Protein AF-A0A1G4R0X5-F1 (afdb_monomer)

Solvent-accessible surface area (backbone atoms only — not comparable to full-atom values): 15386 Å² total; per-residue (Å²): 139,86,82,88,81,86,82,82,79,80,82,77,83,91,76,84,86,76,76,89,74,68,76,84,68,87,66,83,65,67,66,82,50,73,46,100,77,58,44,70,34,63,75,44,67,46,86,96,55,59,84,84,38,34,32,36,63,59,90,94,44,49,26,27,65,40,26,31,62,68,81,74,90,58,78,74,54,48,57,47,43,63,20,20,41,61,92,41,79,47,37,27,33,27,38,37,50,91,41,91,79,62,48,45,35,38,36,35,47,75,86,55,72,84,86,60,44,36,32,26,32,34,54,90,48,55,59,35,78,45,88,32,64,67,55,58,35,72,71,74,56,73,80,43,71,66,29,47,76,32,45,57,65,66,18,42,33,40,37,34,42,38,77,40,87,58,68,64,34,44,34,40,42,35,31,33,74,85,49,72,52,74,50,52,47,86,58,87,30,52,68,55,76,96,35,31,42,42,38,69,51,55,71,88,53,95,72,46,80,54,74,85,52,40,53,35,34,34,41,43,34,38,27,27,74,86,71,51,76,41,73,33,44,64,60,48,82,45,77,42,37,69,80,39,77,48,52,29,34,35,37,54,41,96,87,82,43,39,35,51,42,76,111

Sequence (263 aa):
MKMSKVVVKILVPVVCTALLTGCYRTGNPRVWELPSDPVSYETETCAGEDPDLKKITVGEREYMIFGSVKDHMYDDFVDQCLGYIGDDTNMRIYTVNDDRQMNYLITRNVEENKDKVRFWRASDTAGMNIDTPYYIVPLGYDVWSDSGIFSDRACVHIRIDCTADDIASLTVNYSINGESGSMTSGGPLERRGNHTFDLGITDKTSGAFKGDKFPVRADFIVTTEKGNEFIVRGGIDEEAKLDYYLEYVLSGSARDGYRLTPY

Mean predicted aligned error: 16.12 Å

Nearest PDB structures (foldseek):
  5cr8-assembly2_A  TM=4.554E-01  e=1.422E-02  Streptococcus pneumoniae
  3cqf-assembly2_B  TM=3.840E-01  e=4.290E-03  Bacillus anthracis
  4zgh-assembly1_A  TM=4.396E-01  e=1.256E-01  Streptococcus pneumoniae D39
  1s3r-assembly1_A  TM=3.257E-01  e=1.674E-02  Streptococcus intermedius
  6dg5-assembly1_B  TM=5.172E-01  e=4.099E+00  Mus musculus

Radius of gyration: 24.64 Å; Cα contacts (8 Å, |Δi|>4): 516; chains: 1; bounding box: 57×83×56 Å

Secondary structure (DSSP, 8-state):
-------------------------SS---TTSPPSSPEEE-EEEPTTS-TT-EEEEETTEEEEEEEEESS---GGGEEEEEEEETTEEEEEEEEETT-TT--EEEEEESSS-GGG-EEEEEGGGTT--EE--TTEEE---GGGTT--EE-S--EEEEEEEE--SSEEEEEEEEEETTEEEEEETTSSEEEETTTEEEEEEE-SSTTSS-SSSEEEEEEEEEEETTS-EEEPB--EEEEE-TT-EEEEEEEEETTTEEEEEE-

Structure (mmCIF, N/CA/C/O backbone):
data_AF-A0A1G4R0X5-F1
#
_entry.id   AF-A0A1G4R0X5-F1
#
loop_
_atom_site.group_PDB
_atom_site.id
_atom_site.type_symbol
_atom_site.label_atom_id
_atom_site.label_alt_id
_atom_site.label_comp_id
_atom_site.label_asym_id
_atom_site.label_entity_id
_atom_site.label_seq_id
_atom_site.pdbx_PDB_ins_code
_atom_site.Cartn_x
_atom_site.Cartn_y
_atom_site.Cartn_z
_atom_site.occupancy
_atom_site.B_iso_or_equiv
_atom_site.auth_seq_id
_atom_site.auth_comp_id
_atom_site.auth_asym_id
_atom_site.auth_atom_id
_atom_site.pdbx_PDB_model_num
ATOM 1 N N . MET A 1 1 ? 31.051 68.334 -19.518 1.00 43.19 1 MET A N 1
ATOM 2 C CA . MET A 1 1 ? 29.857 68.659 -20.332 1.00 43.19 1 MET A CA 1
ATOM 3 C C . MET A 1 1 ? 29.492 67.427 -21.155 1.00 43.19 1 MET A C 1
ATOM 5 O O . MET A 1 1 ? 30.407 66.795 -21.660 1.00 43.19 1 MET A O 1
ATOM 9 N N . LYS A 1 2 ? 28.187 67.141 -21.280 1.00 38.22 2 LYS A N 1
ATOM 10 C CA . LYS A 1 2 ? 27.513 66.034 -22.003 1.00 38.22 2 LYS A CA 1
ATOM 11 C C . LYS A 1 2 ? 27.306 64.692 -21.272 1.00 38.22 2 LYS A C 1
ATOM 13 O O . LYS A 1 2 ? 28.055 63.741 -21.418 1.00 38.22 2 LYS A O 1
ATOM 18 N N . MET A 1 3 ? 26.171 64.703 -20.566 1.00 37.09 3 MET A N 1
ATOM 19 C CA . MET A 1 3 ? 25.020 63.791 -20.660 1.00 37.09 3 MET A CA 1
ATOM 20 C C . MET A 1 3 ? 25.189 62.308 -20.314 1.00 37.09 3 MET A C 1
ATOM 22 O O . MET A 1 3 ? 25.713 61.494 -21.068 1.00 37.09 3 MET A O 1
ATOM 26 N N . SER A 1 4 ? 24.570 62.004 -19.176 1.00 38.84 4 SER A N 1
ATOM 27 C CA . SER A 1 4 ? 24.125 60.714 -18.678 1.00 38.84 4 SER A CA 1
ATOM 28 C C . SER A 1 4 ? 23.274 59.935 -19.686 1.00 38.84 4 SER A C 1
ATOM 30 O O . SER A 1 4 ? 22.417 60.486 -20.376 1.00 38.84 4 SER A O 1
ATOM 32 N N . LYS A 1 5 ? 23.437 58.610 -19.676 1.00 43.44 5 LYS A N 1
ATOM 33 C CA . LYS A 1 5 ? 22.372 57.672 -20.036 1.00 43.44 5 LYS A CA 1
ATOM 34 C C . LYS A 1 5 ? 22.089 56.805 -18.818 1.00 43.44 5 LYS A C 1
ATOM 36 O O . LYS A 1 5 ? 22.881 55.944 -18.454 1.00 43.44 5 LYS A O 1
ATOM 41 N N . VAL A 1 6 ? 20.967 57.097 -18.170 1.00 46.56 6 VAL A N 1
ATOM 42 C CA . VAL A 1 6 ? 20.358 56.256 -17.142 1.00 46.56 6 VAL A CA 1
ATOM 43 C C . VAL A 1 6 ? 19.742 55.064 -17.867 1.00 46.56 6 VAL A C 1
ATOM 45 O O . VAL A 1 6 ? 18.820 55.232 -18.661 1.00 46.56 6 VAL A O 1
ATOM 48 N N . VAL A 1 7 ? 20.273 53.865 -17.637 1.00 48.69 7 VAL A N 1
ATOM 49 C CA . VAL A 1 7 ? 19.645 52.625 -18.101 1.00 48.69 7 VAL A CA 1
ATOM 50 C C . VAL A 1 7 ? 18.695 52.169 -17.001 1.00 48.69 7 VAL A C 1
ATOM 52 O O . VAL A 1 7 ? 19.109 51.576 -16.008 1.00 48.69 7 VAL A O 1
ATOM 55 N N . VAL A 1 8 ? 17.415 52.487 -17.172 1.00 44.44 8 VAL A N 1
ATOM 56 C CA . VAL A 1 8 ? 16.321 51.934 -16.371 1.00 44.44 8 VAL A CA 1
ATOM 57 C C . VAL A 1 8 ? 16.128 50.486 -16.818 1.00 44.44 8 VAL A C 1
ATOM 59 O O . VAL A 1 8 ? 15.595 50.237 -17.897 1.00 44.44 8 VAL A O 1
ATOM 62 N N . LYS A 1 9 ? 16.589 49.518 -16.021 1.00 43.56 9 LYS A N 1
ATOM 63 C CA . LYS A 1 9 ? 16.167 48.122 -16.182 1.00 43.56 9 LYS A CA 1
ATOM 64 C C . LYS A 1 9 ? 14.885 47.934 -15.384 1.00 43.56 9 LYS A C 1
ATOM 66 O O . LYS A 1 9 ? 14.895 47.955 -14.158 1.00 43.56 9 LYS A O 1
ATOM 71 N N . ILE A 1 10 ? 13.787 47.840 -16.123 1.00 46.38 10 ILE A N 1
ATOM 72 C CA . ILE A 1 10 ? 12.440 47.602 -15.616 1.00 46.38 10 ILE A CA 1
ATOM 73 C C . ILE A 1 10 ? 12.420 46.234 -14.929 1.00 46.38 10 ILE A C 1
ATOM 75 O O . ILE A 1 10 ? 12.718 45.209 -15.539 1.00 46.38 10 ILE A O 1
ATOM 79 N N . LEU A 1 11 ? 12.091 46.263 -13.640 1.00 37.72 11 LEU A N 1
ATOM 80 C CA . LEU A 1 11 ? 11.717 45.119 -12.824 1.00 37.72 11 LEU A CA 1
ATOM 81 C C . LEU A 1 11 ? 10.416 44.544 -13.413 1.00 37.72 11 LEU A C 1
ATOM 83 O O . LEU A 1 11 ? 9.405 45.243 -13.435 1.00 37.72 11 LEU A O 1
ATOM 87 N N . VAL A 1 12 ? 10.431 43.309 -13.915 1.00 43.19 12 VAL A N 1
ATOM 88 C CA . VAL A 1 12 ? 9.205 42.585 -14.288 1.00 43.19 12 VAL A CA 1
ATOM 89 C C . VAL A 1 12 ? 8.834 41.689 -13.107 1.00 43.19 12 VAL A C 1
ATOM 91 O O . VAL A 1 12 ? 9.549 40.719 -12.855 1.00 43.19 12 VAL A O 1
ATOM 94 N N . PRO A 1 13 ? 7.761 41.984 -12.355 1.00 43.81 13 PRO A N 1
ATOM 95 C CA . PRO A 1 13 ? 7.248 41.050 -11.372 1.00 43.81 13 PRO A CA 1
ATOM 96 C C . PRO A 1 13 ? 6.419 40.002 -12.122 1.00 43.81 13 PRO A C 1
ATOM 98 O O . PRO A 1 13 ? 5.309 40.277 -12.574 1.00 43.81 13 PRO A O 1
ATOM 101 N N . VAL A 1 14 ? 6.971 38.798 -12.285 1.00 44.62 14 VAL A N 1
ATOM 102 C CA . VAL A 1 14 ? 6.193 37.628 -12.711 1.00 44.62 14 VAL A CA 1
ATOM 103 C C . VAL A 1 14 ? 5.360 37.191 -11.509 1.00 44.62 14 VAL A C 1
ATOM 105 O O . VAL A 1 14 ? 5.838 36.517 -10.601 1.00 44.62 14 VAL A O 1
ATOM 108 N N . VAL A 1 15 ? 4.121 37.671 -11.482 1.00 43.97 15 VAL A N 1
ATOM 109 C CA . VAL A 1 15 ? 3.062 37.257 -10.562 1.00 43.97 15 VAL A CA 1
ATOM 110 C C . VAL A 1 15 ? 2.154 36.274 -11.307 1.00 43.97 15 VAL A C 1
ATOM 112 O O . VAL A 1 15 ? 1.871 36.477 -12.485 1.00 43.97 15 VAL A O 1
ATOM 115 N N . CYS A 1 16 ? 1.675 35.264 -10.574 1.00 36.25 16 CYS A N 1
ATOM 116 C CA . CYS A 1 16 ? 0.657 34.262 -10.924 1.00 36.25 16 CYS A CA 1
ATOM 117 C C . CYS A 1 16 ? 1.118 32.984 -11.645 1.00 36.25 16 CYS A C 1
ATOM 119 O O . CYS A 1 16 ? 0.833 32.779 -12.818 1.00 36.25 16 CYS A O 1
ATOM 121 N N . THR A 1 17 ? 1.591 32.016 -10.858 1.00 43.62 17 THR A N 1
ATOM 122 C CA . THR A 1 17 ? 0.977 30.676 -10.886 1.00 43.62 17 THR A CA 1
ATOM 123 C C . THR A 1 17 ? 0.525 30.333 -9.476 1.00 43.62 17 THR A C 1
ATOM 125 O O . THR A 1 17 ? 1.293 29.880 -8.630 1.00 43.62 17 THR A O 1
ATOM 128 N N . ALA A 1 18 ? -0.737 30.665 -9.219 1.00 42.31 18 ALA A N 1
ATOM 129 C CA . ALA A 1 18 ? -1.463 30.261 -8.037 1.00 42.31 18 ALA A CA 1
ATOM 130 C C . ALA A 1 18 ? -1.637 28.735 -8.026 1.00 42.31 18 ALA A C 1
ATOM 132 O O . ALA A 1 18 ? -2.042 28.148 -9.024 1.00 42.31 18 ALA A O 1
ATOM 133 N N . LEU A 1 19 ? -1.367 28.147 -6.861 1.00 39.59 19 LEU A N 1
ATOM 134 C CA . LEU A 1 19 ? -2.200 27.130 -6.222 1.00 39.59 19 LEU A CA 1
ATOM 135 C C . LEU A 1 19 ? -2.642 25.957 -7.114 1.00 39.59 19 LEU A C 1
ATOM 137 O O . LEU A 1 19 ? -3.801 25.860 -7.505 1.00 39.59 19 LEU A O 1
ATOM 141 N N . LEU A 1 20 ? -1.765 24.962 -7.255 1.00 37.31 20 LEU A N 1
ATOM 142 C CA . LEU A 1 20 ? -2.215 23.568 -7.298 1.00 37.31 20 LEU A CA 1
ATOM 143 C C . LEU A 1 20 ? -2.516 23.090 -5.866 1.00 37.31 20 LEU A C 1
ATOM 145 O O . LEU A 1 20 ? -1.954 22.118 -5.380 1.00 37.31 20 LEU A O 1
ATOM 149 N N . THR A 1 21 ? -3.430 23.770 -5.173 1.00 41.53 21 THR A N 1
ATOM 150 C CA . THR A 1 21 ? -4.278 23.089 -4.188 1.00 41.53 21 THR A CA 1
ATOM 151 C C . THR A 1 21 ? -5.412 22.466 -4.986 1.00 41.53 21 THR A C 1
ATOM 153 O O . THR A 1 21 ? -6.524 22.993 -5.050 1.00 41.53 21 THR A O 1
ATOM 156 N N . GLY A 1 22 ? -5.072 21.392 -5.700 1.00 31.48 22 GLY A N 1
ATOM 157 C CA . GLY A 1 22 ? -6.043 20.542 -6.361 1.00 31.48 22 GLY A CA 1
ATOM 158 C C . GLY A 1 22 ? -6.958 19.968 -5.294 1.00 31.48 22 GLY A C 1
ATOM 159 O O . GLY A 1 22 ? -6.508 19.312 -4.359 1.00 31.48 22 GLY A O 1
ATOM 160 N N . CYS A 1 23 ? -8.238 20.293 -5.413 1.00 36.78 23 CYS A N 1
ATOM 161 C CA . CYS A 1 23 ? -9.306 19.730 -4.614 1.00 36.78 23 CYS A CA 1
ATOM 162 C C . CYS A 1 23 ? -9.173 18.202 -4.627 1.00 36.78 23 CYS A C 1
ATOM 164 O O . CYS A 1 23 ? -9.318 17.600 -5.692 1.00 36.78 23 CYS A O 1
ATOM 166 N N . TYR A 1 24 ? -8.924 17.581 -3.470 1.00 33.06 24 TYR A N 1
ATOM 167 C CA . TYR A 1 24 ? -9.156 16.149 -3.297 1.00 33.06 24 TYR A CA 1
ATOM 168 C C . TYR A 1 24 ? -10.664 15.954 -3.446 1.00 33.06 24 TYR A C 1
ATOM 170 O O . TYR A 1 24 ? -11.452 16.198 -2.532 1.00 33.06 24 TYR A O 1
ATOM 178 N N . ARG A 1 25 ? -11.077 15.679 -4.682 1.00 33.91 25 ARG A N 1
ATOM 179 C CA . ARG A 1 25 ? -12.459 15.431 -5.052 1.00 33.91 25 ARG A CA 1
ATOM 180 C C . ARG A 1 25 ? -12.856 14.139 -4.354 1.00 33.91 25 ARG A C 1
ATOM 182 O O . ARG A 1 25 ? -12.447 13.052 -4.741 1.00 33.91 25 ARG A O 1
ATOM 189 N N . THR A 1 26 ? -13.656 14.283 -3.311 1.00 37.22 26 THR A N 1
ATOM 190 C CA . THR A 1 26 ? -14.503 13.225 -2.781 1.00 37.22 26 THR A CA 1
ATOM 191 C C . THR A 1 26 ? -15.445 12.777 -3.896 1.00 37.22 26 THR A C 1
ATOM 193 O O . THR A 1 26 ? -16.351 13.498 -4.312 1.00 37.22 26 THR A O 1
ATOM 196 N N . GLY A 1 27 ? -15.172 11.601 -4.445 1.00 33.22 27 GLY A N 1
ATOM 197 C CA . GLY A 1 27 ? -15.929 11.018 -5.544 1.00 33.22 27 GLY A CA 1
ATOM 198 C C . GLY A 1 27 ? -15.004 10.141 -6.355 1.00 33.22 27 GLY A C 1
ATOM 199 O O . GLY A 1 27 ? -14.451 10.617 -7.335 1.00 33.22 27 GLY A O 1
ATOM 200 N N . ASN A 1 28 ? -14.821 8.905 -5.891 1.00 38.62 28 ASN A N 1
ATOM 201 C CA . ASN A 1 28 ? -13.993 7.873 -6.505 1.00 38.62 28 ASN A CA 1
ATOM 202 C C . ASN A 1 28 ? -14.331 7.788 -8.015 1.00 38.62 28 ASN A C 1
ATOM 204 O O . ASN A 1 28 ? -15.395 7.248 -8.348 1.00 38.62 28 ASN A O 1
ATOM 208 N N . PRO A 1 29 ? -13.528 8.360 -8.944 1.00 44.53 29 PRO A N 1
ATOM 209 C CA . PRO A 1 29 ? -13.650 7.973 -10.344 1.00 44.53 29 PRO A CA 1
ATOM 210 C C . PRO A 1 29 ? -13.361 6.474 -10.366 1.00 44.53 29 PRO A C 1
ATOM 212 O O . PRO A 1 29 ? -12.566 6.008 -9.554 1.00 44.53 29 PRO A O 1
ATOM 215 N N . ARG A 1 30 ? -14.073 5.689 -11.181 1.00 58.97 30 ARG A N 1
ATOM 216 C CA . ARG A 1 30 ? -13.951 4.227 -11.122 1.00 58.97 30 ARG A CA 1
ATOM 217 C C . ARG A 1 30 ? -12.463 3.894 -11.240 1.00 58.97 30 ARG A C 1
ATOM 219 O O . ARG A 1 30 ? -11.901 4.139 -12.296 1.00 58.97 30 ARG A O 1
ATOM 226 N N . VAL A 1 31 ? -11.844 3.401 -10.163 1.00 65.19 31 VAL A N 1
ATOM 227 C CA . VAL A 1 31 ? -10.375 3.285 -9.993 1.00 65.19 31 VAL A CA 1
ATOM 228 C C . VAL A 1 31 ? -9.713 2.578 -11.179 1.00 65.19 31 VAL A C 1
ATOM 230 O O . VAL A 1 31 ? -8.558 2.800 -11.524 1.00 65.19 31 VAL A O 1
ATOM 233 N N . TRP A 1 32 ? -10.507 1.759 -11.858 1.00 80.44 32 TRP A N 1
ATOM 234 C CA . TRP A 1 32 ? -10.123 0.967 -13.000 1.00 80.44 32 TRP A CA 1
ATOM 235 C C . TRP A 1 32 ? -10.137 1.710 -14.340 1.00 80.44 32 TRP A C 1
ATOM 237 O O . TRP A 1 32 ? -9.480 1.222 -15.249 1.00 80.44 32 TRP A O 1
ATOM 247 N N . GLU A 1 33 ? -10.855 2.822 -14.510 1.00 86.75 33 GLU A N 1
ATOM 248 C CA . GLU A 1 33 ? -11.041 3.520 -15.793 1.00 86.75 33 GLU A CA 1
ATOM 249 C C . GLU A 1 33 ? -9.758 4.165 -16.329 1.00 86.75 33 GLU A C 1
ATOM 251 O O . GLU A 1 33 ? -8.929 4.675 -15.579 1.00 86.75 33 GLU A O 1
ATOM 256 N N . LEU A 1 34 ? -9.624 4.161 -17.660 1.00 90.81 34 LEU A N 1
ATOM 257 C CA . LEU A 1 34 ? -8.567 4.904 -18.340 1.00 90.81 34 LEU A CA 1
ATOM 258 C C . LEU A 1 34 ? -8.735 6.412 -18.092 1.00 90.81 34 LEU A C 1
ATOM 260 O O . LEU A 1 34 ? -9.870 6.901 -18.046 1.00 90.81 34 LEU A O 1
ATOM 264 N N . PRO A 1 35 ? -7.631 7.170 -17.990 1.00 90.94 35 PRO A N 1
ATOM 265 C CA . PRO A 1 35 ? -7.706 8.623 -17.959 1.00 90.94 35 PRO A CA 1
ATOM 266 C C . PRO A 1 35 ? -8.262 9.167 -19.286 1.00 90.94 35 PRO A C 1
ATOM 268 O O . PRO A 1 35 ? -8.289 8.479 -20.305 1.00 90.94 35 PRO A O 1
ATOM 271 N N . SER A 1 36 ? -8.694 10.431 -19.285 1.00 89.81 36 SER A N 1
ATOM 272 C CA . SER A 1 36 ? -9.288 11.081 -20.465 1.00 89.81 36 SER A CA 1
ATOM 273 C C . SER A 1 36 ? -8.345 11.189 -21.668 1.00 89.81 36 SER A C 1
ATOM 275 O O . SER A 1 36 ? -8.820 11.348 -22.788 1.00 89.81 36 SER A O 1
ATOM 277 N N . ASP A 1 37 ? -7.035 11.130 -21.427 1.00 89.88 37 ASP A N 1
ATOM 278 C CA . ASP A 1 37 ? -5.982 11.119 -22.444 1.00 89.88 37 ASP A CA 1
ATOM 279 C C . ASP A 1 37 ? -4.977 10.004 -22.093 1.00 89.88 37 ASP A C 1
ATOM 281 O O . ASP A 1 37 ? -4.003 10.250 -21.376 1.00 89.88 37 ASP A O 1
ATOM 285 N N . PRO A 1 38 ? -5.281 8.739 -22.440 1.00 92.31 38 PRO A N 1
ATOM 286 C CA . PRO A 1 38 ? -4.496 7.600 -21.991 1.00 92.31 38 PRO A CA 1
ATOM 287 C C . PRO A 1 38 ? -3.194 7.471 -22.773 1.00 92.31 38 PRO A C 1
ATOM 289 O O . PRO A 1 38 ? -3.174 7.485 -24.003 1.00 92.31 38 PRO A O 1
ATOM 292 N N . VAL A 1 39 ? -2.108 7.265 -22.035 1.00 95.81 39 VAL A N 1
ATOM 293 C CA 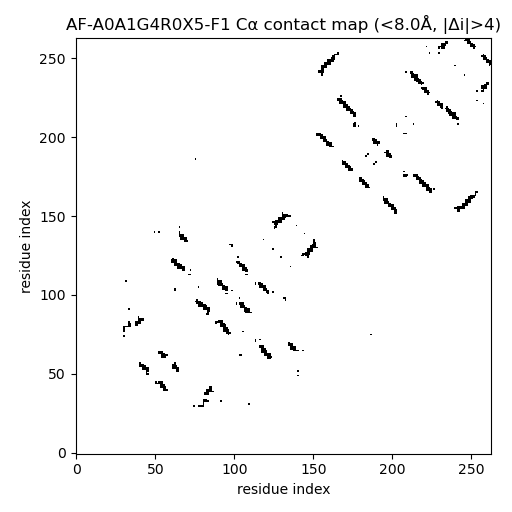. VAL A 1 39 ? -0.790 6.977 -22.599 1.00 95.81 39 VAL A CA 1
ATOM 294 C C . VAL A 1 39 ? -0.663 5.469 -22.828 1.00 95.81 39 VAL A C 1
ATOM 296 O O . VAL A 1 39 ? -1.034 4.676 -21.961 1.00 95.81 39 VAL A O 1
ATOM 299 N N . SER A 1 40 ? -0.150 5.071 -23.995 1.00 96.94 40 SER A N 1
ATOM 300 C CA . SER A 1 40 ? 0.324 3.700 -24.208 1.00 96.94 40 SER A CA 1
ATOM 301 C C . SER A 1 40 ? 1.791 3.605 -23.809 1.00 96.94 40 SER A C 1
ATOM 303 O O . SER A 1 40 ? 2.588 4.490 -24.132 1.00 96.94 40 SER A O 1
ATOM 305 N N . TYR A 1 41 ? 2.136 2.533 -23.109 1.00 97.06 41 TYR A N 1
ATOM 306 C CA . TYR A 1 41 ? 3.492 2.226 -22.699 1.00 97.06 41 TYR A CA 1
ATOM 307 C C . TYR A 1 41 ? 3.968 0.939 -23.357 1.00 97.06 41 TYR A C 1
ATOM 309 O O . TYR A 1 41 ? 3.257 -0.064 -23.386 1.00 97.06 41 TYR A O 1
ATOM 317 N N . GLU A 1 42 ? 5.212 0.946 -23.813 1.00 96.62 42 GLU A N 1
ATOM 318 C CA . GLU A 1 42 ? 5.858 -0.240 -24.358 1.00 96.62 42 GLU A CA 1
ATOM 319 C C . GLU A 1 42 ? 6.663 -0.968 -23.284 1.00 96.62 42 GLU A C 1
ATOM 321 O O . GLU A 1 42 ? 7.224 -0.355 -22.371 1.00 96.62 42 GLU A O 1
ATOM 326 N N . THR A 1 43 ? 6.734 -2.291 -23.413 1.00 94.38 43 THR A N 1
ATOM 327 C CA . THR A 1 43 ? 7.588 -3.126 -22.562 1.00 94.38 43 THR A CA 1
ATOM 328 C C . THR A 1 43 ? 8.722 -3.718 -23.374 1.00 94.38 43 THR A C 1
ATOM 330 O O . THR A 1 43 ? 8.511 -4.183 -24.493 1.00 94.38 43 THR A O 1
ATOM 333 N N . GLU A 1 44 ? 9.903 -3.781 -22.778 1.00 94.06 44 GLU A N 1
ATOM 334 C CA . GLU A 1 44 ? 11.089 -4.385 -23.378 1.00 94.06 44 GLU A CA 1
ATOM 335 C C . GLU A 1 44 ? 11.537 -5.577 -22.527 1.00 94.06 44 GLU A C 1
ATOM 337 O O . GLU A 1 44 ? 11.479 -5.524 -21.300 1.00 94.06 44 GLU A O 1
ATOM 342 N N . THR A 1 45 ? 11.991 -6.662 -23.153 1.00 91.44 45 THR A N 1
ATOM 343 C CA . THR A 1 45 ? 12.656 -7.754 -22.424 1.00 91.44 45 THR A CA 1
ATOM 344 C C . THR A 1 45 ? 14.062 -7.313 -22.023 1.00 91.44 45 THR A C 1
ATOM 346 O O . THR A 1 45 ? 14.798 -6.756 -22.842 1.00 91.44 45 THR A O 1
ATOM 349 N N . CYS A 1 46 ? 14.455 -7.579 -20.780 1.00 85.31 46 CYS A N 1
ATOM 350 C CA . CYS A 1 46 ? 15.806 -7.295 -20.310 1.00 85.31 46 CYS A CA 1
ATOM 351 C C . CYS A 1 46 ? 16.814 -8.221 -21.017 1.00 85.31 46 CYS A C 1
ATOM 353 O O . CYS A 1 46 ? 16.730 -9.445 -20.942 1.00 85.31 46 CYS A O 1
ATOM 355 N N . ALA A 1 47 ? 17.756 -7.642 -21.766 1.00 72.50 47 ALA A N 1
ATOM 356 C CA . ALA A 1 47 ? 18.693 -8.412 -22.579 1.00 72.50 47 ALA A CA 1
ATOM 357 C C . ALA A 1 47 ? 19.670 -9.222 -21.710 1.00 72.50 47 ALA A C 1
ATOM 359 O O . ALA A 1 47 ? 20.383 -8.651 -20.891 1.00 72.50 47 ALA A O 1
ATOM 360 N N . GLY A 1 48 ? 19.753 -10.534 -21.953 1.00 68.50 48 GLY A N 1
ATOM 361 C CA . GLY A 1 48 ? 20.653 -11.435 -21.220 1.00 68.50 48 GLY A CA 1
ATOM 362 C C . GLY A 1 48 ? 20.106 -11.940 -19.882 1.00 68.50 48 GLY A C 1
ATOM 363 O O . GLY A 1 48 ? 20.809 -12.687 -19.210 1.00 68.50 48 GLY A O 1
ATOM 364 N N . GLU A 1 49 ? 18.872 -11.573 -19.540 1.00 68.44 49 GLU A N 1
ATOM 365 C CA . GLU A 1 49 ? 18.159 -11.990 -18.331 1.00 68.44 49 GLU A CA 1
ATOM 366 C C . GLU A 1 49 ? 17.048 -13.006 -18.660 1.00 68.44 49 GLU A C 1
ATOM 368 O O . GLU A 1 49 ? 16.854 -13.397 -19.818 1.00 68.44 49 GLU A O 1
ATOM 373 N N . ASP A 1 50 ? 16.317 -13.438 -17.629 1.00 78.75 50 ASP A N 1
ATOM 374 C CA . ASP A 1 50 ? 15.093 -14.237 -17.753 1.00 78.75 50 ASP A CA 1
ATOM 375 C C . ASP A 1 50 ? 14.131 -13.616 -18.799 1.00 78.75 50 ASP A C 1
ATOM 377 O O . ASP A 1 50 ? 13.857 -12.414 -18.731 1.00 78.75 50 ASP A O 1
ATOM 381 N N . PRO A 1 51 ? 13.605 -14.384 -19.778 1.00 82.19 51 PRO A N 1
ATOM 382 C CA . PRO A 1 51 ? 12.679 -13.862 -20.790 1.00 82.19 51 PRO A CA 1
ATOM 383 C C . PRO A 1 51 ? 11.387 -13.262 -20.211 1.00 82.19 51 PRO A C 1
ATOM 385 O O . PRO A 1 51 ? 10.749 -12.437 -20.877 1.00 82.19 51 PRO A O 1
ATOM 388 N N . ASP A 1 52 ? 11.010 -13.651 -18.992 1.00 84.44 52 ASP A N 1
ATOM 389 C CA . ASP A 1 52 ? 9.867 -13.104 -18.268 1.00 84.44 52 ASP A CA 1
ATOM 390 C C . ASP A 1 52 ? 10.210 -11.802 -17.520 1.00 84.44 52 ASP A C 1
ATOM 392 O O . ASP A 1 52 ? 9.298 -11.081 -17.101 1.00 84.44 52 ASP A O 1
ATOM 396 N N . LEU A 1 53 ? 11.495 -11.435 -17.415 1.00 88.50 53 LEU A N 1
ATOM 397 C CA . LEU A 1 53 ? 11.928 -10.145 -16.889 1.00 88.50 53 LEU A CA 1
ATOM 398 C C . LEU A 1 53 ? 11.788 -9.063 -17.963 1.00 88.50 53 LEU A C 1
ATOM 400 O O . LEU A 1 53 ? 12.557 -8.958 -18.924 1.00 88.50 53 LEU A O 1
ATOM 404 N N . LYS A 1 54 ? 10.783 -8.215 -17.764 1.00 93.94 54 LYS A N 1
ATOM 405 C CA . LYS A 1 54 ? 10.519 -7.055 -18.610 1.00 93.94 54 LYS A CA 1
ATOM 406 C C . LYS A 1 54 ? 10.796 -5.764 -17.866 1.00 93.94 54 LYS A C 1
ATOM 408 O O . LYS A 1 54 ? 10.711 -5.710 -16.636 1.00 93.94 54 LYS A O 1
ATOM 413 N N . LYS A 1 55 ? 11.020 -4.714 -18.646 1.00 95.31 55 LYS A N 1
ATOM 414 C CA . LYS A 1 55 ? 11.095 -3.331 -18.195 1.00 95.31 55 LYS A CA 1
ATOM 415 C C . LYS A 1 55 ? 10.098 -2.444 -18.930 1.00 95.31 55 LYS A C 1
ATOM 417 O O . LYS A 1 55 ? 9.678 -2.753 -20.045 1.00 95.31 55 LYS A O 1
ATOM 422 N N . ILE A 1 56 ? 9.727 -1.353 -18.283 1.00 96.88 56 ILE A N 1
ATOM 423 C CA . ILE A 1 56 ? 8.803 -0.341 -18.779 1.00 96.88 56 ILE A CA 1
ATOM 424 C C . ILE A 1 56 ? 9.280 1.036 -18.332 1.00 96.88 56 ILE A C 1
ATOM 426 O O . ILE A 1 56 ? 9.731 1.207 -17.200 1.00 96.88 56 ILE A O 1
ATOM 430 N N . THR A 1 57 ? 9.163 2.025 -19.212 1.00 97.44 57 THR A N 1
ATOM 431 C CA . THR A 1 57 ? 9.525 3.412 -18.903 1.00 97.44 57 THR A CA 1
ATOM 432 C C . THR A 1 57 ? 8.262 4.239 -18.736 1.00 97.44 57 THR A C 1
ATOM 434 O O . THR A 1 57 ? 7.467 4.361 -19.667 1.00 97.44 57 THR A O 1
ATOM 437 N N . VAL A 1 58 ? 8.083 4.826 -17.554 1.00 95.50 58 VAL A N 1
ATOM 438 C CA . VAL A 1 58 ? 6.951 5.699 -17.231 1.00 95.50 58 VAL A CA 1
ATOM 439 C C . VAL A 1 58 ? 7.493 7.071 -16.847 1.00 95.50 58 VAL A C 1
ATOM 441 O O . VAL A 1 58 ? 8.165 7.235 -15.829 1.00 95.50 58 VAL A O 1
ATOM 444 N N . GLY A 1 59 ? 7.225 8.072 -17.689 1.00 92.19 59 GLY A N 1
ATOM 445 C CA . GLY A 1 59 ? 7.881 9.374 -17.576 1.00 92.19 59 GLY A CA 1
ATOM 446 C C . GLY A 1 59 ? 9.385 9.240 -17.821 1.00 92.19 59 GLY A C 1
ATOM 447 O O . GLY A 1 59 ? 9.798 8.750 -18.867 1.00 92.19 59 GLY A O 1
ATOM 448 N N . GLU A 1 60 ? 10.197 9.660 -16.853 1.00 92.88 60 GLU A N 1
ATOM 449 C CA . GLU A 1 60 ? 11.665 9.569 -16.911 1.00 92.88 60 GLU A CA 1
ATOM 450 C C . GLU A 1 60 ? 12.227 8.385 -16.104 1.00 92.88 60 GLU A C 1
ATOM 452 O O . GLU A 1 60 ? 13.444 8.247 -15.985 1.00 92.88 60 GLU A O 1
ATOM 457 N N . ARG A 1 61 ? 11.362 7.536 -15.528 1.00 96.69 61 ARG A N 1
ATOM 458 C CA . ARG A 1 61 ? 11.769 6.450 -14.628 1.00 96.69 61 ARG A CA 1
ATOM 459 C C . ARG A 1 61 ? 11.492 5.085 -15.246 1.00 96.69 61 ARG A C 1
ATOM 461 O O . ARG A 1 61 ? 10.426 4.842 -15.813 1.00 96.69 61 ARG A O 1
ATOM 468 N N . GLU A 1 62 ? 12.474 4.200 -15.130 1.00 97.50 62 GLU A N 1
ATOM 469 C CA . GLU A 1 62 ? 12.384 2.814 -15.580 1.00 97.50 62 GLU A CA 1
ATOM 470 C C . GLU A 1 62 ? 11.936 1.918 -14.423 1.00 97.50 62 GLU A C 1
ATOM 472 O O . GLU A 1 62 ? 12.370 2.088 -13.281 1.00 97.50 62 GLU A O 1
ATOM 477 N N . TYR A 1 63 ? 11.072 0.959 -14.731 1.00 97.50 63 TYR A N 1
ATOM 478 C CA . TYR A 1 63 ? 10.574 -0.043 -13.805 1.00 97.50 63 TYR A CA 1
ATOM 479 C C . TYR A 1 63 ? 10.778 -1.428 -14.399 1.00 97.50 63 TYR A C 1
ATOM 481 O O . TYR A 1 63 ? 10.575 -1.629 -15.594 1.00 97.50 63 TYR A O 1
ATOM 489 N N . MET A 1 64 ? 11.109 -2.400 -13.559 1.00 96.06 64 MET A N 1
ATOM 490 C CA . MET A 1 64 ? 11.258 -3.805 -13.931 1.00 96.06 64 MET A CA 1
ATOM 491 C C . MET A 1 64 ? 10.264 -4.668 -13.163 1.00 96.06 64 MET A C 1
ATOM 493 O O . MET A 1 64 ? 9.875 -4.335 -12.041 1.00 96.06 64 MET A O 1
ATOM 497 N N . ILE A 1 65 ? 9.845 -5.790 -13.753 1.00 94.88 65 ILE A N 1
ATOM 498 C CA . ILE A 1 65 ? 8.955 -6.735 -13.069 1.00 94.88 65 ILE A CA 1
ATOM 499 C C . ILE A 1 65 ? 9.618 -7.198 -11.768 1.00 94.88 65 ILE A C 1
ATOM 501 O O . ILE A 1 65 ? 10.768 -7.631 -11.751 1.00 94.88 65 ILE A O 1
ATOM 505 N N . PHE A 1 66 ? 8.867 -7.113 -10.674 1.00 94.25 66 PHE A N 1
ATOM 506 C CA . PHE A 1 66 ? 9.351 -7.431 -9.336 1.00 94.25 66 PHE A CA 1
ATOM 507 C C . PHE A 1 66 ? 8.512 -8.504 -8.661 1.00 94.25 66 PHE A C 1
ATOM 509 O O . PHE A 1 66 ? 9.056 -9.480 -8.145 1.00 94.25 66 PHE A O 1
ATOM 516 N N . GLY A 1 67 ? 7.191 -8.330 -8.660 1.00 92.31 67 GLY A N 1
ATOM 517 C CA . GLY A 1 67 ? 6.327 -9.072 -7.758 1.00 92.31 67 GLY A CA 1
ATOM 518 C C . GLY A 1 67 ? 4.953 -9.409 -8.311 1.00 92.31 67 GLY A C 1
ATOM 519 O O . GLY A 1 67 ? 4.548 -9.012 -9.406 1.00 92.31 67 GLY A O 1
ATOM 520 N N . SER A 1 68 ? 4.218 -10.143 -7.493 1.00 91.88 68 SER A N 1
ATOM 521 C CA . SER A 1 68 ? 2.813 -10.484 -7.667 1.00 91.88 68 SER A CA 1
ATOM 522 C C . SER A 1 68 ? 2.038 -10.138 -6.399 1.00 91.88 68 SER A C 1
ATOM 524 O O . SER A 1 68 ? 2.625 -9.773 -5.380 1.00 91.88 68 SER A O 1
ATOM 526 N N . VAL A 1 69 ? 0.713 -10.204 -6.477 1.00 88.38 69 VAL A N 1
ATOM 527 C CA . VAL A 1 69 ? -0.136 -10.026 -5.299 1.00 88.38 69 VAL A CA 1
ATOM 528 C C . VAL A 1 69 ? -0.052 -11.264 -4.404 1.00 88.38 69 VAL A C 1
ATOM 530 O O . VAL A 1 69 ? -0.101 -12.384 -4.906 1.00 88.38 69 VAL A O 1
ATOM 533 N N . LYS A 1 70 ? 0.085 -11.064 -3.088 1.00 79.06 70 LYS A N 1
ATOM 534 C CA . LYS A 1 70 ? 0.194 -12.147 -2.095 1.00 79.06 70 LYS A CA 1
ATOM 535 C C . LYS A 1 70 ? -1.032 -13.057 -2.071 1.00 79.06 70 LYS A C 1
ATOM 537 O O . LYS A 1 70 ? -0.893 -14.272 -2.111 1.00 79.06 70 LYS A O 1
ATOM 542 N N . ASP A 1 71 ? -2.210 -12.440 -2.010 1.00 77.19 71 ASP A N 1
ATOM 543 C CA . ASP A 1 71 ? -3.494 -13.127 -1.884 1.00 77.19 71 ASP A CA 1
ATOM 544 C C . ASP A 1 71 ? -4.490 -12.552 -2.895 1.00 77.19 71 ASP A C 1
ATOM 546 O O . ASP A 1 71 ? -4.736 -13.117 -3.959 1.00 77.19 71 ASP A O 1
ATOM 550 N N . HIS A 1 72 ? -5.053 -11.386 -2.577 1.00 75.94 72 HIS A N 1
ATOM 551 C CA . HIS A 1 72 ? -6.113 -10.760 -3.345 1.00 75.94 72 HIS A CA 1
ATOM 552 C C . HIS A 1 72 ? -5.796 -9.305 -3.653 1.00 75.94 72 HIS A C 1
ATOM 554 O O . HIS A 1 72 ? -5.277 -8.589 -2.805 1.00 75.94 72 HIS A O 1
ATOM 560 N N . MET A 1 73 ? -6.160 -8.865 -4.857 1.00 76.94 73 MET A N 1
ATOM 561 C CA . MET A 1 73 ? -6.098 -7.458 -5.231 1.00 76.94 73 MET A CA 1
ATOM 562 C C . MET A 1 73 ? -7.362 -6.747 -4.751 1.00 76.94 73 MET A C 1
ATOM 564 O O . MET A 1 73 ? -8.456 -7.049 -5.242 1.00 76.94 73 MET A O 1
ATOM 568 N N . TYR A 1 74 ? -7.202 -5.804 -3.831 1.00 75.56 74 TYR A N 1
ATOM 569 C CA . TYR A 1 74 ? -8.266 -4.903 -3.408 1.00 75.56 74 TYR A CA 1
ATOM 570 C C . TYR A 1 74 ? -8.183 -3.577 -4.173 1.00 75.56 74 TYR A C 1
ATOM 572 O O . TYR A 1 74 ? -7.131 -3.198 -4.693 1.00 75.56 74 TYR A O 1
ATOM 580 N N . ASP A 1 75 ? -9.324 -2.901 -4.302 1.00 75.19 75 ASP A N 1
ATOM 581 C CA . ASP A 1 75 ? -9.437 -1.652 -5.064 1.00 75.19 75 ASP A CA 1
ATOM 582 C C . ASP A 1 75 ? -8.657 -0.497 -4.408 1.00 75.19 75 ASP A C 1
ATOM 584 O O . ASP A 1 75 ? -8.266 0.437 -5.096 1.00 75.19 75 ASP A O 1
ATOM 588 N N . ASP A 1 76 ? -8.397 -0.570 -3.102 1.00 74.00 76 ASP A N 1
ATOM 589 C CA . ASP A 1 76 ? -7.661 0.425 -2.310 1.00 74.00 76 ASP A CA 1
ATOM 590 C C . ASP A 1 76 ? -6.134 0.352 -2.463 1.00 74.00 76 ASP A C 1
ATOM 592 O O . ASP A 1 76 ? -5.436 1.286 -2.068 1.00 74.00 76 ASP A O 1
ATOM 596 N N . PHE A 1 77 ? -5.605 -0.713 -3.070 1.00 78.31 77 PHE A N 1
ATOM 597 C CA . PHE A 1 77 ? -4.182 -0.820 -3.415 1.00 78.31 77 PHE A CA 1
ATOM 598 C C . PHE A 1 77 ? -3.808 0.089 -4.590 1.00 78.31 77 PHE A C 1
ATOM 600 O O . PHE A 1 77 ? -2.637 0.412 -4.793 1.00 78.31 77 PHE A O 1
ATOM 607 N N . VAL A 1 78 ? -4.805 0.475 -5.385 1.00 83.00 78 VAL A N 1
ATOM 608 C CA . VAL A 1 78 ? -4.655 1.280 -6.592 1.00 83.00 78 VAL A CA 1
ATOM 609 C C . VAL A 1 78 ? -5.019 2.725 -6.289 1.00 83.00 78 VAL A C 1
ATOM 611 O O . VAL A 1 78 ? -6.047 2.990 -5.674 1.00 83.00 78 VAL A O 1
ATOM 614 N N . ASP A 1 79 ? -4.200 3.657 -6.766 1.00 82.12 79 ASP A N 1
ATOM 615 C CA . ASP A 1 79 ? -4.489 5.090 -6.669 1.00 82.12 79 ASP A CA 1
ATOM 616 C C . ASP A 1 79 ? -4.951 5.659 -8.019 1.00 82.12 79 ASP A C 1
ATOM 618 O O . ASP A 1 79 ? -6.130 5.970 -8.199 1.00 82.12 79 ASP A O 1
ATOM 622 N N . GLN A 1 80 ? -4.064 5.717 -9.015 1.00 86.12 80 GLN A N 1
ATOM 623 C CA . GLN A 1 80 ? -4.358 6.349 -10.301 1.00 86.12 80 GLN A CA 1
ATOM 624 C C . GLN A 1 80 ? -4.019 5.448 -11.492 1.00 86.12 80 GLN A C 1
ATOM 626 O O . GLN A 1 80 ? -2.930 4.884 -11.564 1.00 86.12 80 GLN A O 1
ATOM 631 N N . CYS A 1 81 ? -4.917 5.383 -12.486 1.00 92.56 81 CYS A N 1
ATOM 632 C CA . CYS A 1 81 ? -4.613 4.804 -13.798 1.00 92.56 81 CYS A CA 1
ATOM 633 C C . CYS A 1 81 ? -3.742 5.756 -14.625 1.00 92.56 81 CYS A C 1
ATOM 635 O O . CYS A 1 81 ? -4.118 6.904 -14.875 1.00 92.56 81 CYS A O 1
ATOM 637 N N . LEU A 1 82 ? -2.590 5.261 -15.071 1.00 94.12 82 LEU A N 1
ATOM 638 C CA . LEU A 1 82 ? -1.639 6.005 -15.896 1.00 94.12 82 LEU A CA 1
ATOM 639 C C . LEU A 1 82 ? -1.888 5.793 -17.395 1.00 94.12 82 LEU A C 1
ATOM 641 O O . LEU A 1 82 ? -1.597 6.670 -18.204 1.00 94.12 82 LEU A O 1
ATOM 645 N N . GLY A 1 83 ? -2.446 4.639 -17.768 1.00 95.31 83 GLY A N 1
ATOM 646 C CA . GLY A 1 83 ? -2.643 4.261 -19.162 1.00 95.31 83 GLY A CA 1
ATOM 647 C C . GLY A 1 83 ? -2.691 2.750 -19.358 1.00 95.31 83 GLY A C 1
ATOM 648 O O . GLY A 1 83 ? -3.197 2.023 -18.499 1.00 95.31 83 GLY A O 1
ATOM 649 N N . TYR A 1 84 ? -2.171 2.280 -20.490 1.00 95.94 84 TYR A N 1
ATOM 650 C CA . TYR A 1 84 ? -2.218 0.874 -20.908 1.00 95.94 84 TYR A CA 1
ATOM 651 C C . TYR A 1 84 ? -0.919 0.415 -21.581 1.00 95.94 84 TYR A C 1
ATOM 653 O O . TYR A 1 84 ? -0.053 1.236 -21.867 1.00 95.94 84 TYR A O 1
ATOM 661 N N . ILE A 1 85 ? -0.762 -0.894 -21.791 1.00 94.44 85 ILE A N 1
ATOM 662 C CA . ILE A 1 85 ? 0.447 -1.489 -22.377 1.00 94.44 85 ILE A CA 1
ATOM 663 C C . ILE A 1 85 ? 0.222 -1.860 -23.847 1.00 94.44 85 ILE A C 1
ATOM 665 O O . ILE A 1 85 ? -0.693 -2.624 -24.162 1.00 94.44 85 ILE A O 1
ATOM 669 N N . GLY A 1 86 ? 1.107 -1.384 -24.727 1.00 93.44 86 GLY A N 1
ATOM 670 C CA . GLY A 1 86 ? 1.104 -1.673 -26.162 1.00 93.44 86 GLY A CA 1
ATOM 671 C C . GLY A 1 86 ? -0.229 -1.315 -26.818 1.00 93.44 86 GLY A C 1
ATOM 672 O O . GLY A 1 86 ? -0.759 -0.226 -26.609 1.00 93.44 86 GLY A O 1
ATOM 673 N N . ASP A 1 87 ? -0.802 -2.255 -27.568 1.00 92.31 87 ASP A N 1
ATOM 674 C CA . ASP A 1 87 ? -2.114 -2.100 -28.213 1.00 92.31 87 ASP A CA 1
ATOM 675 C C . ASP A 1 87 ? -3.287 -2.640 -27.360 1.00 92.31 87 ASP A C 1
ATOM 677 O O . ASP A 1 87 ? -4.446 -2.578 -27.780 1.00 92.31 87 ASP A O 1
ATOM 681 N N . ASP A 1 88 ? -3.022 -3.180 -26.161 1.00 92.00 88 ASP A N 1
ATOM 682 C CA . ASP A 1 88 ? -4.046 -3.782 -25.297 1.00 92.00 88 ASP A CA 1
ATOM 683 C C . ASP A 1 88 ? -4.537 -2.796 -24.226 1.00 92.00 88 ASP A C 1
ATOM 685 O O . ASP A 1 88 ? -4.002 -2.700 -23.122 1.00 92.00 88 ASP A O 1
ATOM 689 N N . THR A 1 89 ? -5.630 -2.094 -24.535 1.00 92.19 89 THR A N 1
ATOM 690 C CA . THR A 1 89 ? -6.281 -1.137 -23.614 1.00 92.19 89 THR A CA 1
ATOM 691 C C . THR A 1 89 ? -6.872 -1.766 -22.344 1.00 92.19 89 THR A C 1
ATOM 693 O O . THR A 1 89 ? -7.238 -1.049 -21.400 1.00 92.19 89 THR A O 1
ATOM 696 N N . ASN A 1 90 ? -6.964 -3.098 -22.290 1.00 92.00 90 ASN A N 1
ATOM 697 C CA . ASN A 1 90 ? -7.391 -3.817 -21.098 1.00 92.00 90 ASN A CA 1
ATOM 698 C C . ASN A 1 90 ? -6.230 -4.113 -20.157 1.00 92.00 90 ASN A C 1
ATOM 700 O O . ASN A 1 90 ? -6.469 -4.240 -18.956 1.00 92.00 90 ASN A O 1
ATOM 704 N N . MET A 1 91 ? -4.994 -4.157 -20.658 1.00 93.12 91 MET A N 1
ATOM 705 C CA . MET A 1 91 ? -3.789 -4.270 -19.845 1.00 93.12 91 MET A CA 1
ATOM 706 C C . MET A 1 91 ? -3.373 -2.890 -19.335 1.00 93.12 91 MET A C 1
ATOM 708 O O . MET A 1 91 ? -2.625 -2.158 -19.979 1.00 93.12 91 MET A O 1
ATOM 712 N N . ARG A 1 92 ? -3.891 -2.518 -18.166 1.00 93.69 92 ARG A N 1
ATOM 713 C CA . ARG A 1 92 ? -3.769 -1.167 -17.610 1.00 93.69 92 ARG A CA 1
ATOM 714 C C . ARG A 1 92 ? -2.644 -1.062 -16.597 1.00 93.69 92 ARG A C 1
ATOM 716 O O . ARG A 1 92 ? -2.311 -2.043 -15.929 1.00 93.69 92 ARG A O 1
ATOM 723 N N . ILE A 1 93 ? -2.098 0.146 -16.480 1.00 95.31 93 ILE A N 1
ATOM 724 C CA . ILE A 1 93 ? -1.027 0.495 -15.542 1.00 95.31 93 ILE A CA 1
ATOM 725 C C . ILE A 1 93 ? -1.551 1.477 -14.511 1.00 95.31 93 ILE A C 1
ATOM 727 O O . ILE A 1 93 ? -2.240 2.440 -14.861 1.00 95.31 93 ILE A O 1
ATOM 731 N N . TYR A 1 94 ? -1.183 1.256 -13.256 1.00 93.81 94 TYR A N 1
ATOM 732 C CA . TYR A 1 94 ? -1.604 2.084 -12.144 1.00 93.81 94 TYR A CA 1
ATOM 733 C C . TYR A 1 94 ? -0.473 2.401 -11.170 1.00 93.81 94 TYR A C 1
ATOM 735 O O . TYR A 1 94 ? 0.488 1.638 -11.048 1.00 93.81 94 TYR A O 1
ATOM 743 N N . THR A 1 95 ? -0.627 3.501 -10.436 1.00 91.81 95 THR A N 1
ATOM 744 C CA . THR A 1 95 ? 0.152 3.791 -9.229 1.00 91.81 95 THR A CA 1
ATOM 745 C C . THR A 1 95 ? -0.374 3.001 -8.032 1.00 91.81 95 THR A C 1
ATOM 747 O O . THR A 1 95 ? -1.548 2.622 -7.975 1.00 91.81 95 THR A O 1
ATOM 750 N N . VAL A 1 96 ? 0.518 2.757 -7.073 1.00 87.06 96 VAL A N 1
ATOM 751 C CA . VAL A 1 96 ? 0.201 2.103 -5.802 1.00 87.06 96 VAL A CA 1
ATOM 752 C C . VAL A 1 96 ? -0.147 3.156 -4.748 1.00 87.06 96 VAL A C 1
ATOM 754 O O . VAL A 1 96 ? 0.623 4.089 -4.533 1.00 87.06 96 VAL A O 1
ATOM 757 N N . ASN A 1 97 ? -1.276 2.990 -4.059 1.00 78.62 97 ASN A N 1
ATOM 758 C CA . ASN A 1 97 ? -1.784 3.971 -3.091 1.00 78.62 97 ASN A CA 1
ATOM 759 C C . ASN A 1 97 ? -0.865 4.166 -1.867 1.00 78.62 97 ASN A C 1
ATOM 761 O O . ASN A 1 97 ? -0.645 5.289 -1.410 1.00 78.62 97 ASN A O 1
ATOM 765 N N . ASP A 1 98 ? -0.251 3.089 -1.372 1.00 70.50 98 ASP A N 1
ATOM 766 C CA . ASP A 1 98 ? 0.633 3.140 -0.196 1.00 70.50 98 ASP A CA 1
ATOM 767 C C . ASP A 1 98 ? 2.087 3.526 -0.523 1.00 70.50 98 ASP A C 1
ATOM 769 O O . ASP A 1 98 ? 2.941 3.560 0.366 1.00 70.50 98 ASP A O 1
ATOM 773 N N . ASP A 1 99 ? 2.385 3.874 -1.779 1.00 78.50 99 ASP A N 1
ATOM 774 C CA . ASP A 1 99 ? 3.734 4.188 -2.246 1.00 78.50 99 ASP A CA 1
ATOM 775 C C . ASP A 1 99 ? 3.867 5.626 -2.764 1.00 78.50 99 ASP A C 1
ATOM 777 O O . ASP A 1 99 ? 3.816 5.937 -3.956 1.00 78.50 99 ASP A O 1
ATOM 781 N N . ARG A 1 100 ? 4.142 6.533 -1.827 1.00 72.31 100 ARG A N 1
ATOM 782 C CA . ARG A 1 100 ? 4.320 7.965 -2.116 1.00 72.31 100 ARG A CA 1
ATOM 783 C C . ARG A 1 100 ? 5.549 8.290 -2.961 1.00 72.31 100 ARG A C 1
ATOM 785 O O . ARG A 1 100 ? 5.642 9.403 -3.470 1.00 72.31 100 ARG A O 1
ATOM 792 N N . GLN A 1 101 ? 6.518 7.382 -3.040 1.00 77.44 101 GLN A N 1
ATOM 793 C CA . GLN A 1 101 ? 7.746 7.591 -3.806 1.00 77.44 101 GLN A CA 1
ATOM 794 C C . GLN A 1 101 ? 7.629 7.054 -5.235 1.00 77.44 101 GLN A C 1
ATOM 796 O O . GLN A 1 101 ? 8.576 7.199 -6.008 1.00 77.44 101 GLN A O 1
ATOM 801 N N . MET A 1 102 ? 6.482 6.458 -5.591 1.00 86.69 102 MET A N 1
ATOM 802 C CA . MET A 1 102 ? 6.248 5.839 -6.896 1.00 86.69 102 MET A CA 1
ATOM 803 C C . MET A 1 102 ? 7.365 4.852 -7.262 1.00 86.69 102 MET A C 1
ATOM 805 O O . MET A 1 102 ? 7.834 4.817 -8.399 1.00 86.69 102 MET A O 1
ATOM 809 N N . ASN A 1 103 ? 7.845 4.097 -6.278 1.00 92.62 103 ASN A N 1
ATOM 810 C CA . ASN A 1 103 ? 8.772 2.988 -6.452 1.00 92.62 103 ASN A CA 1
ATOM 811 C C . ASN A 1 103 ? 8.098 1.767 -7.086 1.00 92.62 103 ASN A C 1
ATOM 813 O O . ASN A 1 103 ? 8.802 0.925 -7.635 1.00 92.62 103 ASN A O 1
ATOM 817 N N . TYR A 1 104 ? 6.771 1.676 -7.042 1.00 95.38 104 TYR A N 1
ATOM 818 C CA . TYR A 1 104 ? 5.986 0.561 -7.536 1.00 95.38 104 TYR A CA 1
ATOM 819 C C . TYR A 1 104 ? 4.883 1.002 -8.495 1.00 95.38 104 TYR A C 1
ATOM 821 O O . TYR A 1 104 ? 4.201 2.007 -8.291 1.00 95.38 104 TYR A O 1
ATOM 829 N N . LEU A 1 105 ? 4.675 0.184 -9.523 1.00 97.06 105 LEU A N 1
ATOM 830 C CA . LEU A 1 105 ? 3.529 0.257 -10.423 1.00 97.06 105 LEU A CA 1
ATOM 831 C C . LEU A 1 105 ? 2.788 -1.073 -10.422 1.00 97.06 105 LEU A C 1
ATOM 833 O O . LEU A 1 105 ? 3.385 -2.136 -10.248 1.00 97.06 105 LEU A O 1
ATOM 837 N N . ILE A 1 106 ? 1.491 -1.014 -10.685 1.00 95.19 106 ILE A N 1
ATOM 838 C CA . ILE A 1 106 ? 0.632 -2.182 -10.849 1.00 95.19 106 ILE A CA 1
ATOM 839 C C . ILE A 1 106 ? 0.276 -2.310 -12.316 1.00 95.19 106 ILE A C 1
ATOM 841 O O . ILE A 1 106 ? -0.124 -1.337 -12.947 1.00 95.19 106 ILE A O 1
ATOM 845 N N . THR A 1 107 ? 0.336 -3.527 -12.840 1.00 94.12 107 THR A N 1
ATOM 846 C CA . THR A 1 107 ? -0.291 -3.859 -14.120 1.00 94.12 107 THR A CA 1
ATOM 847 C C . THR A 1 107 ? -1.333 -4.936 -13.937 1.00 94.12 107 THR A C 1
ATOM 849 O O . THR A 1 107 ? -1.125 -5.885 -13.176 1.00 94.12 107 THR A O 1
ATOM 852 N N . ARG A 1 108 ? -2.466 -4.773 -14.617 1.00 90.94 108 ARG A N 1
ATOM 853 C CA . ARG A 1 108 ? -3.596 -5.693 -14.532 1.00 90.94 108 ARG A CA 1
ATOM 854 C C . ARG A 1 108 ? -4.405 -5.663 -15.821 1.00 90.94 108 ARG A C 1
ATOM 856 O O . ARG A 1 108 ? -4.709 -4.589 -16.332 1.00 90.94 108 ARG A O 1
ATOM 863 N N . ASN A 1 109 ? -4.841 -6.838 -16.266 1.00 90.69 109 ASN A N 1
ATOM 864 C CA . ASN A 1 109 ? -5.913 -6.942 -17.244 1.00 90.69 109 ASN A CA 1
ATOM 865 C C . ASN A 1 109 ? -7.277 -6.744 -16.548 1.00 90.69 109 ASN A C 1
ATOM 867 O O . ASN A 1 109 ? -7.581 -7.439 -15.575 1.00 90.69 109 ASN A O 1
ATOM 871 N N . VAL A 1 110 ? -8.077 -5.773 -16.995 1.00 87.81 110 VAL A N 1
ATOM 872 C CA . VAL A 1 110 ? -9.376 -5.455 -16.368 1.00 87.81 110 VAL A CA 1
ATOM 873 C C . VAL A 1 110 ? -10.535 -6.362 -16.792 1.00 87.81 110 VAL A C 1
ATOM 875 O O . VAL A 1 110 ? -11.563 -6.365 -16.118 1.00 87.81 110 VAL A O 1
ATOM 878 N N . GLU A 1 111 ? -10.388 -7.118 -17.881 1.00 82.81 111 GLU A N 1
ATOM 879 C CA . GLU A 1 111 ? -11.400 -8.061 -18.378 1.00 82.81 111 GLU A CA 1
ATOM 880 C C . GLU A 1 111 ? -11.155 -9.497 -17.894 1.00 82.81 111 GLU A C 1
ATOM 882 O O . GLU A 1 111 ? -12.091 -10.291 -17.802 1.00 82.81 111 GLU A O 1
ATOM 887 N N . GLU A 1 112 ? -9.909 -9.839 -17.568 1.00 71.56 112 GLU A N 1
ATOM 888 C CA . GLU A 1 112 ? -9.533 -11.169 -17.093 1.00 71.56 112 GLU A CA 1
ATOM 889 C C . GLU A 1 112 ? -9.568 -11.295 -15.556 1.00 71.56 112 GLU A C 1
ATOM 891 O O . GLU A 1 112 ? -9.534 -10.317 -14.801 1.00 71.56 112 GLU A O 1
ATOM 896 N N . ASN A 1 113 ? -9.629 -12.545 -15.078 1.00 58.91 113 ASN A N 1
ATOM 897 C CA . ASN A 1 113 ? -9.578 -12.866 -13.651 1.00 58.91 113 ASN A CA 1
ATOM 898 C C . ASN A 1 113 ? -8.315 -12.299 -12.976 1.00 58.91 113 ASN A C 1
ATOM 900 O O . ASN A 1 113 ? -7.268 -12.114 -13.594 1.00 58.91 113 ASN A O 1
ATOM 904 N N . LYS A 1 114 ? -8.431 -12.072 -11.662 1.00 56.19 114 LYS A N 1
ATOM 905 C CA . LYS A 1 114 ? -7.493 -11.345 -10.783 1.00 56.19 114 LYS A CA 1
ATOM 906 C C . LYS A 1 114 ? -6.050 -11.895 -10.729 1.00 56.19 114 LYS A C 1
ATOM 908 O O . LYS A 1 114 ? -5.189 -11.243 -10.150 1.00 56.19 114 LYS A O 1
ATOM 913 N N . ASP A 1 115 ? -5.757 -13.022 -11.374 1.00 55.34 115 ASP A N 1
ATOM 914 C CA . ASP A 1 115 ? -4.497 -13.774 -11.247 1.00 55.34 115 ASP A CA 1
ATOM 915 C C . ASP A 1 115 ? -3.324 -13.213 -12.082 1.00 55.34 115 ASP A C 1
ATOM 917 O O . ASP A 1 115 ? -2.189 -13.692 -11.992 1.00 55.34 115 ASP A O 1
ATOM 921 N N . LYS A 1 116 ? -3.557 -12.174 -12.894 1.00 74.38 116 LYS A N 1
ATOM 922 C CA . LYS A 1 116 ? -2.519 -11.547 -13.738 1.00 74.38 116 LYS A CA 1
ATOM 923 C C . LYS A 1 116 ? -2.046 -10.183 -13.242 1.00 74.38 116 LYS A C 1
ATOM 925 O O . LYS A 1 116 ? -1.495 -9.406 -14.017 1.00 74.38 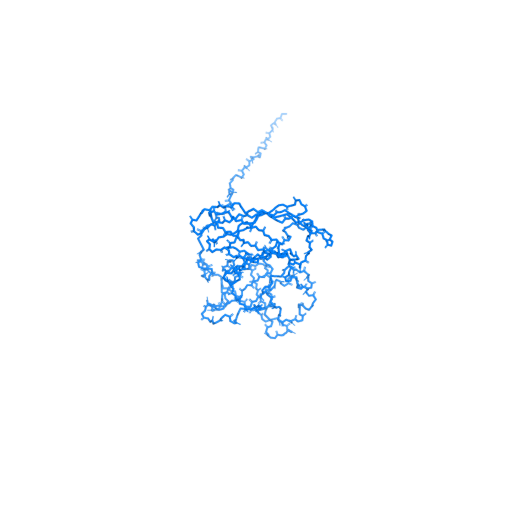116 LYS A O 1
ATOM 930 N N . VAL A 1 117 ? -2.232 -9.886 -11.958 1.00 89.75 117 VAL A N 1
ATOM 931 C CA . VAL A 1 117 ? -1.632 -8.687 -11.365 1.00 89.75 117 VAL A CA 1
ATOM 932 C C . VAL A 1 117 ? -0.117 -8.863 -11.283 1.00 89.75 117 VAL A C 1
ATOM 934 O O . VAL A 1 117 ? 0.385 -9.889 -10.807 1.00 89.75 117 VAL A O 1
ATOM 937 N N . ARG A 1 118 ? 0.619 -7.862 -11.762 1.00 93.38 118 ARG A N 1
ATOM 938 C CA . ARG A 1 118 ? 2.075 -7.778 -11.617 1.00 93.38 118 ARG A CA 1
ATOM 939 C C . ARG A 1 118 ? 2.464 -6.434 -11.041 1.00 93.38 118 ARG A C 1
ATOM 941 O O . ARG A 1 118 ? 1.942 -5.406 -11.471 1.00 93.38 118 ARG A O 1
ATOM 948 N N . PHE A 1 119 ? 3.400 -6.478 -10.104 1.00 95.19 119 PHE A N 1
ATOM 949 C CA . PHE A 1 119 ? 4.049 -5.306 -9.550 1.00 95.19 119 PHE A CA 1
ATOM 950 C C . PHE A 1 119 ? 5.389 -5.098 -10.238 1.00 95.19 119 PHE A C 1
ATOM 952 O O . PHE A 1 119 ? 6.206 -6.020 -10.335 1.00 95.19 119 PHE A O 1
ATOM 959 N N . TRP A 1 120 ? 5.604 -3.874 -10.689 1.00 97.00 120 TRP A N 1
ATOM 960 C CA . TRP A 1 120 ? 6.864 -3.406 -11.238 1.00 97.00 120 TRP A CA 1
ATOM 961 C C . TRP A 1 120 ? 7.530 -2.541 -10.188 1.00 97.00 120 TRP A C 1
ATOM 963 O O . TRP A 1 120 ? 6.846 -1.742 -9.557 1.00 97.00 120 TRP A O 1
ATOM 973 N N . ARG A 1 121 ? 8.835 -2.696 -9.998 1.00 95.38 121 ARG A N 1
ATOM 974 C CA . ARG A 1 121 ? 9.634 -1.901 -9.069 1.00 95.38 121 ARG A CA 1
ATOM 975 C C . ARG A 1 121 ? 10.600 -1.036 -9.861 1.00 95.38 121 ARG A C 1
ATOM 977 O O . ARG A 1 121 ? 11.155 -1.487 -10.861 1.00 95.38 121 ARG A O 1
ATOM 984 N N . ALA A 1 122 ? 10.793 0.199 -9.428 1.00 96.19 122 ALA A N 1
ATOM 985 C CA . ALA A 1 122 ? 11.682 1.135 -10.085 1.00 96.19 122 ALA A CA 1
ATOM 986 C C . ALA A 1 122 ? 13.122 0.600 -10.101 1.00 96.19 122 ALA A C 1
ATOM 988 O O . ALA A 1 122 ? 13.662 0.216 -9.057 1.00 96.19 122 ALA A O 1
ATOM 989 N N . SER A 1 123 ? 13.732 0.562 -11.286 1.00 94.50 123 SER A N 1
ATOM 990 C CA . SER A 1 123 ? 15.032 -0.076 -11.528 1.00 94.50 123 SER A CA 1
ATOM 991 C C . SER A 1 123 ? 16.159 0.551 -10.704 1.00 94.50 123 SER A C 1
ATOM 993 O O . SER A 1 123 ? 17.084 -0.135 -10.277 1.00 94.50 123 SER A O 1
ATOM 995 N N . ASP A 1 124 ? 16.066 1.853 -10.431 1.00 93.44 124 ASP A N 1
ATOM 996 C CA . ASP A 1 124 ? 17.032 2.618 -9.634 1.00 93.44 124 ASP A CA 1
ATOM 997 C C . ASP A 1 124 ? 17.054 2.237 -8.145 1.00 93.44 124 ASP A C 1
ATOM 999 O O . ASP A 1 124 ? 17.944 2.667 -7.416 1.00 93.44 124 ASP A O 1
ATOM 1003 N N . THR A 1 125 ? 16.112 1.405 -7.697 1.00 91.38 125 THR A N 1
ATOM 1004 C CA . THR A 1 125 ? 16.060 0.879 -6.328 1.00 91.38 125 THR A CA 1
ATOM 1005 C C . THR A 1 125 ? 16.641 -0.531 -6.191 1.00 91.38 125 THR A C 1
ATOM 1007 O O . THR A 1 125 ? 16.537 -1.132 -5.116 1.00 91.38 125 THR A O 1
ATOM 1010 N N . ALA A 1 126 ? 17.220 -1.093 -7.256 1.00 87.12 126 ALA A N 1
ATOM 1011 C CA . ALA A 1 126 ? 17.883 -2.393 -7.206 1.00 87.12 126 ALA A CA 1
ATOM 1012 C C . ALA A 1 126 ? 19.070 -2.371 -6.226 1.00 87.12 126 ALA A C 1
ATOM 1014 O O . ALA A 1 126 ? 19.847 -1.416 -6.179 1.00 87.12 126 ALA A O 1
ATOM 1015 N N . GLY A 1 127 ? 19.177 -3.412 -5.398 1.00 77.50 127 GLY A N 1
ATOM 1016 C CA . GLY A 1 127 ? 20.166 -3.512 -4.318 1.00 77.50 127 GLY A CA 1
ATOM 1017 C C . GLY A 1 127 ? 19.893 -2.583 -3.129 1.00 77.50 127 GLY A C 1
ATOM 1018 O O . GLY A 1 127 ? 20.709 -2.498 -2.212 1.00 77.50 127 GLY A O 1
ATOM 1019 N N . MET A 1 128 ? 18.762 -1.868 -3.131 1.00 78.75 128 MET A N 1
ATOM 1020 C CA . MET A 1 128 ? 18.351 -1.011 -2.024 1.00 78.75 128 MET A CA 1
ATOM 1021 C C . MET A 1 128 ? 17.285 -1.679 -1.161 1.00 78.75 128 MET A C 1
ATOM 1023 O O . MET A 1 128 ? 16.389 -2.385 -1.631 1.00 78.75 128 MET A O 1
ATOM 1027 N N . ASN A 1 129 ? 17.357 -1.354 0.122 1.00 75.62 129 ASN A N 1
ATOM 1028 C CA . ASN A 1 129 ? 16.347 -1.652 1.119 1.00 75.62 129 ASN A CA 1
ATOM 1029 C C . ASN A 1 129 ? 15.267 -0.569 1.060 1.00 75.62 129 ASN A C 1
ATOM 1031 O O . ASN A 1 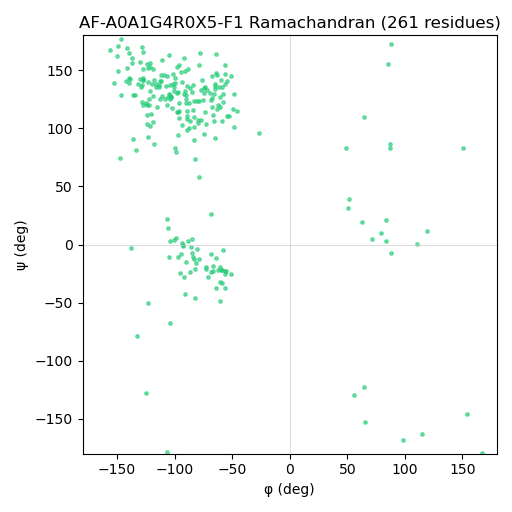129 ? 15.485 0.532 1.567 1.00 75.62 129 ASN A O 1
ATOM 1035 N N . ILE A 1 130 ? 14.135 -0.864 0.417 1.00 72.88 130 ILE A N 1
ATOM 1036 C CA . ILE A 1 130 ? 13.019 0.084 0.298 1.00 72.88 130 ILE A CA 1
ATOM 1037 C C . ILE A 1 130 ? 11.738 -0.487 0.899 1.00 72.88 130 ILE A C 1
ATOM 1039 O O . ILE A 1 130 ? 11.511 -1.700 0.917 1.00 72.88 130 ILE A O 1
ATOM 1043 N N . ASP A 1 131 ? 10.893 0.431 1.347 1.00 73.44 131 ASP A N 1
ATOM 1044 C CA . ASP A 1 131 ? 9.540 0.151 1.810 1.00 73.44 131 ASP A CA 1
ATOM 1045 C C . ASP A 1 131 ? 8.733 -0.521 0.697 1.00 73.44 131 ASP A C 1
ATOM 1047 O O . ASP A 1 131 ? 8.641 0.005 -0.411 1.00 73.44 131 ASP A O 1
ATOM 1051 N N . THR A 1 132 ? 8.209 -1.710 0.968 1.00 80.69 132 THR A N 1
ATOM 1052 C CA . THR A 1 132 ? 7.454 -2.523 0.017 1.00 80.69 132 THR A CA 1
ATOM 1053 C C . THR A 1 132 ? 6.078 -2.779 0.613 1.00 80.69 132 THR A C 1
ATOM 1055 O O . THR A 1 132 ? 5.998 -3.282 1.722 1.00 80.69 132 THR A O 1
ATOM 1058 N N . PRO A 1 133 ? 4.974 -2.468 -0.072 1.00 79.75 133 PRO A N 1
ATOM 1059 C CA . PRO A 1 133 ? 3.655 -2.780 0.466 1.00 79.75 133 PRO A CA 1
ATOM 1060 C C . PRO A 1 133 ? 3.479 -4.275 0.788 1.00 79.75 133 PRO A C 1
ATOM 1062 O O . PRO A 1 133 ? 3.870 -5.139 -0.001 1.00 79.75 133 PRO A O 1
ATOM 1065 N N . TYR A 1 134 ? 2.856 -4.582 1.932 1.00 74.94 134 TYR A N 1
ATOM 1066 C CA . TYR A 1 134 ? 2.754 -5.941 2.493 1.00 74.94 134 TYR A CA 1
ATOM 1067 C C . TYR A 1 134 ? 2.068 -6.971 1.576 1.00 74.94 134 TYR A C 1
ATOM 1069 O O . TYR A 1 134 ? 2.234 -8.184 1.741 1.00 74.94 134 TYR A O 1
ATOM 1077 N N . TYR A 1 135 ? 1.268 -6.495 0.622 1.00 77.88 135 TYR A N 1
ATOM 1078 C CA . TYR A 1 135 ? 0.552 -7.308 -0.359 1.00 77.88 135 TYR A CA 1
ATOM 1079 C C . TYR A 1 135 ? 1.384 -7.651 -1.602 1.00 77.88 135 TYR A C 1
ATOM 1081 O O . TYR A 1 135 ? 0.887 -8.376 -2.467 1.00 77.88 135 TYR A O 1
ATOM 1089 N N . ILE A 1 136 ? 2.627 -7.169 -1.708 1.00 87.50 136 ILE A N 1
ATOM 1090 C CA . ILE A 1 136 ? 3.538 -7.484 -2.813 1.00 87.50 136 ILE A CA 1
ATOM 1091 C C . ILE A 1 136 ? 4.471 -8.623 -2.402 1.00 87.50 136 ILE A C 1
ATOM 1093 O O . ILE A 1 136 ? 5.245 -8.506 -1.454 1.00 87.50 136 ILE A O 1
ATOM 1097 N N . VAL A 1 137 ? 4.444 -9.715 -3.165 1.00 85.88 137 VAL A N 1
ATOM 1098 C CA . VAL A 1 137 ? 5.378 -10.839 -3.021 1.00 85.88 137 VAL A CA 1
ATOM 1099 C C . VAL A 1 137 ? 6.344 -10.838 -4.202 1.00 85.88 137 VAL A C 1
ATOM 1101 O O . VAL A 1 137 ? 5.882 -10.862 -5.346 1.00 85.88 137 VAL A O 1
ATOM 1104 N N . PRO A 1 138 ? 7.666 -10.831 -3.971 1.00 89.12 138 PRO A N 1
ATOM 1105 C CA . PRO A 1 138 ? 8.643 -10.893 -5.050 1.00 89.12 138 PRO A CA 1
ATOM 1106 C C . PRO A 1 138 ? 8.561 -12.207 -5.819 1.00 89.12 138 PRO A C 1
ATOM 1108 O O . PRO A 1 138 ? 8.303 -13.266 -5.252 1.00 89.12 138 PRO A O 1
ATOM 1111 N N . LEU A 1 139 ? 8.862 -12.136 -7.112 1.00 88.75 139 LEU A N 1
ATOM 1112 C CA . LEU A 1 139 ? 8.930 -13.294 -8.003 1.00 88.75 139 LEU A CA 1
ATOM 1113 C C . LEU A 1 139 ? 10.294 -14.002 -7.974 1.00 88.75 139 LEU A C 1
ATOM 1115 O O . LEU A 1 139 ? 10.424 -15.079 -8.543 1.00 88.75 139 LEU A O 1
ATOM 1119 N N . GLY A 1 140 ? 11.288 -13.426 -7.289 1.00 86.00 140 GLY A N 1
ATOM 1120 C CA . GLY A 1 140 ? 12.593 -14.057 -7.073 1.00 86.00 140 GLY A CA 1
ATOM 1121 C C . GLY A 1 140 ? 13.601 -13.891 -8.213 1.00 86.00 140 GLY A C 1
ATOM 1122 O O . GLY A 1 140 ? 14.527 -14.687 -8.291 1.00 86.00 140 GLY A O 1
ATOM 1123 N N . TYR A 1 141 ? 13.446 -12.886 -9.082 1.00 84.38 141 TYR A N 1
ATOM 1124 C CA . TYR A 1 141 ? 14.459 -12.584 -10.101 1.00 84.38 141 TYR A CA 1
ATOM 1125 C C . TYR A 1 141 ? 15.781 -12.131 -9.467 1.00 84.38 141 TYR A C 1
ATOM 1127 O O . TYR A 1 141 ? 15.778 -11.302 -8.554 1.00 84.38 141 TYR A O 1
ATOM 1135 N N . ASP A 1 142 ? 16.901 -12.615 -10.009 1.00 83.75 142 ASP A N 1
ATOM 1136 C CA . ASP A 1 142 ? 18.253 -12.383 -9.478 1.00 83.75 142 ASP A CA 1
ATOM 1137 C C . ASP A 1 142 ? 18.627 -10.897 -9.394 1.00 83.75 142 ASP A C 1
ATOM 1139 O O . ASP A 1 142 ? 19.282 -10.482 -8.444 1.00 83.75 142 ASP A O 1
ATOM 1143 N N . VAL A 1 143 ? 18.138 -10.057 -10.314 1.00 81.81 143 VAL A N 1
ATOM 1144 C CA . VAL A 1 143 ? 18.335 -8.593 -10.262 1.00 81.81 143 VAL A CA 1
ATOM 1145 C C . VAL A 1 143 ? 17.847 -7.965 -8.944 1.00 81.81 143 VAL A C 1
ATOM 1147 O O . VAL A 1 143 ? 18.310 -6.897 -8.540 1.00 81.81 143 VAL A O 1
ATOM 1150 N N . TRP A 1 144 ? 16.934 -8.641 -8.240 1.00 85.25 144 TRP A N 1
ATOM 1151 C CA . TRP A 1 144 ? 16.387 -8.219 -6.956 1.00 85.25 144 TRP A CA 1
ATOM 1152 C C . TRP A 1 144 ? 16.954 -8.987 -5.757 1.00 85.25 144 TRP A C 1
ATOM 1154 O O . TRP A 1 144 ? 16.523 -8.713 -4.640 1.00 85.25 144 TRP A O 1
ATOM 1164 N N . SER A 1 145 ? 17.907 -9.909 -5.938 1.00 73.81 145 SER A N 1
ATOM 1165 C CA . SER A 1 145 ? 18.399 -10.802 -4.872 1.00 73.81 145 SER A CA 1
ATOM 1166 C C . SER A 1 145 ? 18.927 -10.055 -3.646 1.00 73.81 145 SER A C 1
ATOM 1168 O O . SER A 1 145 ? 18.692 -10.469 -2.513 1.00 73.81 145 SER A O 1
ATOM 1170 N N . ASP A 1 146 ? 19.593 -8.923 -3.879 1.00 66.56 146 ASP A N 1
ATOM 1171 C CA . ASP A 1 146 ? 20.177 -8.074 -2.835 1.00 66.56 146 ASP A CA 1
ATOM 1172 C C . ASP A 1 146 ? 19.225 -6.949 -2.397 1.00 66.56 146 ASP A C 1
ATOM 1174 O O . ASP A 1 146 ? 19.559 -6.114 -1.555 1.00 66.56 146 ASP A O 1
ATOM 1178 N N . SER A 1 147 ? 18.027 -6.896 -2.982 1.00 67.69 147 SER A N 1
ATOM 1179 C CA . SER A 1 147 ? 17.015 -5.897 -2.660 1.00 67.69 147 SER A CA 1
ATOM 1180 C C . SER A 1 147 ? 16.179 -6.399 -1.492 1.00 67.69 147 SER A C 1
ATOM 1182 O O . SER A 1 147 ? 15.261 -7.200 -1.669 1.00 67.69 147 SER A O 1
ATOM 1184 N N . GLY A 1 148 ? 16.475 -5.917 -0.285 1.00 56.72 148 GLY A N 1
ATOM 1185 C CA . GLY A 1 148 ? 15.650 -6.223 0.877 1.00 56.72 148 GLY A CA 1
ATOM 1186 C C . GLY A 1 148 ? 14.206 -5.767 0.662 1.00 56.72 148 GLY A C 1
ATOM 1187 O O . GLY A 1 148 ? 13.949 -4.660 0.177 1.00 56.72 148 GLY A O 1
ATOM 1188 N N . ILE A 1 149 ? 13.267 -6.640 1.021 1.00 57.34 149 ILE A N 1
ATOM 1189 C CA . ILE A 1 149 ? 11.837 -6.343 1.049 1.00 57.34 149 ILE A CA 1
ATOM 1190 C C . ILE A 1 149 ? 11.508 -5.961 2.479 1.00 57.34 149 ILE A C 1
ATOM 1192 O O . ILE A 1 149 ? 11.597 -6.791 3.382 1.00 57.34 149 ILE A O 1
ATOM 1196 N N . PHE A 1 150 ? 11.120 -4.711 2.681 1.00 58.28 150 PHE A N 1
ATOM 1197 C CA . PHE A 1 150 ? 10.499 -4.288 3.926 1.00 58.28 150 PHE A CA 1
ATOM 1198 C C . PHE A 1 150 ? 9.008 -4.274 3.647 1.00 58.28 150 PHE A C 1
ATOM 1200 O O . PHE A 1 150 ? 8.468 -3.227 3.320 1.00 58.28 150 PHE A O 1
ATOM 1207 N N . SER A 1 151 ? 8.381 -5.460 3.677 1.00 46.97 151 SER A N 1
ATOM 1208 C CA . SER A 1 151 ? 6.919 -5.611 3.537 1.00 46.97 151 SER A CA 1
ATOM 1209 C C . SER A 1 151 ? 6.163 -4.879 4.647 1.00 46.97 151 SER A C 1
ATOM 1211 O O . SER A 1 151 ? 4.977 -4.573 4.538 1.00 46.97 151 SER A O 1
ATOM 1213 N N . ASP A 1 152 ? 6.897 -4.606 5.721 1.00 47.00 152 ASP A N 1
ATOM 1214 C CA . ASP A 1 152 ? 6.400 -4.119 6.974 1.00 47.00 152 ASP A CA 1
ATOM 1215 C C . ASP A 1 152 ? 7.183 -2.832 7.231 1.00 47.00 152 ASP A C 1
ATOM 1217 O O . ASP A 1 152 ? 8.351 -2.851 7.641 1.00 47.00 152 ASP A O 1
ATOM 1221 N N . ARG A 1 153 ? 6.553 -1.670 7.027 1.00 54.22 153 ARG A N 1
ATOM 1222 C CA . ARG A 1 153 ? 6.908 -0.567 7.918 1.00 54.22 153 ARG A CA 1
ATOM 1223 C C . ARG A 1 153 ? 6.690 -1.129 9.301 1.00 54.22 153 ARG A C 1
ATOM 1225 O O . ARG A 1 153 ? 5.540 -1.393 9.642 1.00 54.22 153 ARG A O 1
ATOM 1232 N N . ALA A 1 154 ? 7.774 -1.342 10.036 1.00 59.00 154 ALA A N 1
ATOM 1233 C CA . ALA A 1 154 ? 7.704 -1.808 11.402 1.00 59.00 154 ALA A CA 1
ATOM 1234 C C . ALA A 1 154 ? 6.625 -0.976 12.095 1.00 59.00 154 ALA A C 1
ATOM 1236 O O . ALA A 1 154 ? 6.711 0.256 12.118 1.00 59.00 154 ALA A O 1
ATOM 1237 N N . CYS A 1 155 ? 5.542 -1.625 12.497 1.00 63.62 155 CYS A N 1
ATOM 1238 C CA . CYS A 1 155 ? 4.338 -0.940 12.930 1.00 63.62 155 CYS A CA 1
ATOM 1239 C C . CYS A 1 155 ? 3.889 -1.508 14.259 1.00 63.62 155 CYS A C 1
ATOM 1241 O O . CYS A 1 155 ? 4.245 -2.618 14.658 1.00 63.62 155 CYS A O 1
ATOM 1243 N N . VAL A 1 156 ? 3.134 -0.696 14.982 1.00 74.75 156 VAL A N 1
ATOM 1244 C CA . VAL A 1 156 ? 2.379 -1.200 16.119 1.00 74.75 156 VAL A CA 1
ATOM 1245 C C . VAL A 1 156 ? 1.055 -1.691 15.577 1.00 74.75 156 VAL A C 1
ATOM 1247 O O . VAL A 1 156 ? 0.316 -0.911 14.968 1.00 74.75 156 VAL A O 1
ATOM 1250 N N . HIS A 1 157 ? 0.770 -2.969 15.805 1.00 76.75 157 HIS A N 1
ATOM 1251 C CA . HIS A 1 157 ? -0.518 -3.545 15.472 1.00 76.75 157 HIS A CA 1
ATOM 1252 C C . HIS A 1 157 ? -1.459 -3.402 16.661 1.00 76.75 157 HIS A C 1
ATOM 1254 O O . HIS A 1 157 ? -1.126 -3.794 17.780 1.00 76.75 157 HIS A O 1
ATOM 1260 N N . ILE A 1 158 ? -2.650 -2.869 16.421 1.00 81.19 158 ILE A N 1
ATOM 1261 C CA . ILE A 1 158 ? -3.742 -2.885 17.390 1.00 81.19 158 ILE A CA 1
ATOM 1262 C C . ILE A 1 158 ? -4.851 -3.737 16.790 1.00 81.19 158 ILE A C 1
ATOM 1264 O O . ILE A 1 158 ? -5.401 -3.402 15.742 1.00 81.19 158 ILE A O 1
ATOM 1268 N N . ARG A 1 159 ? -5.195 -4.829 17.469 1.00 82.69 159 ARG A N 1
ATOM 1269 C CA . ARG A 1 159 ? -6.338 -5.668 17.120 1.00 82.69 159 ARG A CA 1
ATOM 1270 C C . ARG A 1 159 ? -7.472 -5.391 18.088 1.00 82.69 159 ARG A C 1
ATOM 1272 O O . ARG A 1 159 ? -7.284 -5.448 19.300 1.00 82.69 159 ARG A O 1
ATOM 1279 N N . ILE A 1 160 ? -8.649 -5.108 17.547 1.00 85.69 160 ILE A N 1
ATOM 1280 C CA . ILE A 1 160 ? -9.842 -4.803 18.328 1.00 85.69 160 ILE A CA 1
ATOM 1281 C C . ILE A 1 160 ? -10.959 -5.757 17.934 1.00 85.69 160 ILE A C 1
ATOM 1283 O O . ILE A 1 160 ? -11.528 -5.640 16.849 1.00 85.69 160 ILE A O 1
ATOM 1287 N N . ASP A 1 161 ? -11.318 -6.647 18.849 1.00 83.69 161 ASP A N 1
ATOM 1288 C CA . ASP A 1 161 ? -12.500 -7.488 18.726 1.00 83.69 161 ASP A CA 1
ATOM 1289 C C . ASP A 1 161 ? -13.739 -6.715 19.198 1.00 83.69 161 ASP A C 1
ATOM 1291 O O . ASP A 1 161 ? -13.933 -6.393 20.366 1.00 83.69 161 ASP A O 1
ATOM 1295 N N . CYS A 1 162 ? -14.588 -6.371 18.247 1.00 83.50 162 CYS A N 1
ATOM 1296 C CA . CYS A 1 162 ? -15.830 -5.646 18.391 1.00 83.50 162 CYS A CA 1
ATOM 1297 C C . CYS A 1 162 ? -17.017 -6.583 18.639 1.00 83.50 162 CYS A C 1
ATOM 1299 O O . CYS A 1 162 ? -17.507 -7.273 17.738 1.00 83.50 162 CYS A O 1
ATOM 1301 N N . THR A 1 163 ? -17.547 -6.529 19.859 1.00 84.75 163 THR A N 1
ATOM 1302 C CA . THR A 1 163 ? -18.800 -7.202 20.232 1.00 84.75 163 THR A CA 1
ATOM 1303 C C . THR A 1 163 ? -20.021 -6.289 20.113 1.00 84.75 163 THR A C 1
ATOM 1305 O O . THR A 1 163 ? -21.140 -6.756 20.304 1.00 84.75 163 THR A O 1
ATOM 1308 N N . ALA A 1 164 ? -19.821 -4.992 19.860 1.00 83.62 164 ALA A N 1
ATOM 1309 C CA . ALA A 1 164 ? -20.900 -4.042 19.603 1.00 83.62 164 ALA A CA 1
ATOM 1310 C C . ALA A 1 164 ? -21.456 -4.218 18.180 1.00 83.62 164 ALA A C 1
ATOM 1312 O O . ALA A 1 164 ? -20.701 -4.477 17.240 1.00 83.62 164 ALA A O 1
ATOM 1313 N N . ASP A 1 165 ? -22.771 -4.083 18.025 1.00 82.25 165 ASP A N 1
ATOM 1314 C CA . ASP A 1 165 ? -23.505 -4.378 16.790 1.00 82.25 165 ASP A CA 1
ATOM 1315 C C . ASP A 1 165 ? -23.947 -3.130 16.012 1.00 82.25 165 ASP A C 1
ATOM 1317 O O . ASP A 1 165 ? -24.351 -3.250 14.860 1.00 82.25 165 ASP A O 1
ATOM 1321 N N . ASP A 1 166 ? -23.828 -1.938 16.598 1.00 84.94 166 ASP A N 1
ATOM 1322 C CA . ASP A 1 166 ? -24.309 -0.670 16.036 1.00 84.94 166 ASP A CA 1
ATOM 1323 C C . ASP A 1 166 ? -23.193 0.247 15.495 1.00 84.94 166 ASP A C 1
ATOM 1325 O O . ASP A 1 166 ? -23.427 1.432 15.232 1.00 84.94 166 ASP A O 1
ATOM 1329 N N . ILE A 1 167 ? -21.980 -0.290 15.315 1.00 83.62 167 ILE A N 1
ATOM 1330 C CA . ILE A 1 167 ? -20.785 0.456 14.896 1.00 83.62 167 ILE A CA 1
ATOM 1331 C C . ILE A 1 167 ? -20.650 0.482 13.370 1.00 83.62 167 ILE A C 1
ATOM 1333 O O . ILE A 1 167 ? -20.485 -0.556 12.728 1.00 83.62 167 ILE A O 1
ATOM 1337 N N . ALA A 1 168 ? -20.624 1.691 12.804 1.00 80.75 168 ALA A N 1
ATOM 1338 C CA . ALA A 1 168 ? -20.304 1.920 11.397 1.00 80.75 168 ALA A CA 1
ATOM 1339 C C . ALA A 1 168 ? -18.811 2.163 11.170 1.00 80.75 168 ALA A C 1
ATOM 1341 O O . ALA A 1 168 ? -18.243 1.638 10.213 1.00 80.75 168 ALA A O 1
ATOM 1342 N N . SER A 1 169 ? -18.175 2.960 12.033 1.00 82.25 169 SER A N 1
ATOM 1343 C CA . SER A 1 169 ? -16.748 3.251 11.933 1.00 82.25 169 SER A CA 1
ATOM 1344 C C . SER A 1 169 ? -16.087 3.525 13.287 1.00 82.25 169 SER A C 1
ATOM 1346 O O . SER A 1 169 ? -16.748 3.816 14.284 1.00 82.25 169 SER A O 1
ATOM 1348 N N . LEU A 1 170 ? -14.761 3.424 13.310 1.00 85.44 170 LEU A N 1
ATOM 1349 C CA . LEU A 1 170 ? -13.877 3.676 14.434 1.00 85.44 170 LEU A CA 1
ATOM 1350 C C . LEU A 1 170 ? -12.772 4.643 13.995 1.00 85.44 170 LEU A C 1
ATOM 1352 O O . LEU A 1 170 ? -12.026 4.359 13.059 1.00 85.44 170 LEU A O 1
ATOM 1356 N N . THR A 1 171 ? -12.651 5.770 14.681 1.00 86.06 171 THR A N 1
ATOM 1357 C CA . THR A 1 171 ? -11.527 6.702 14.562 1.00 86.06 171 THR A CA 1
ATOM 1358 C C . THR A 1 171 ? -10.575 6.498 15.729 1.00 86.06 171 THR A C 1
ATOM 1360 O O . THR A 1 171 ? -11.011 6.347 16.868 1.00 86.06 171 THR A O 1
ATOM 1363 N N . VAL A 1 172 ? -9.279 6.525 15.448 1.00 87.94 172 VAL A N 1
ATOM 1364 C CA . VAL A 1 172 ? -8.190 6.371 16.408 1.00 87.94 172 VAL A CA 1
ATOM 1365 C C . VAL A 1 172 ? -7.304 7.593 16.340 1.00 87.94 172 VAL A C 1
ATOM 1367 O O . VAL A 1 172 ? -6.715 7.885 15.300 1.00 87.94 172 VAL A O 1
ATOM 1370 N N . ASN A 1 173 ? -7.195 8.291 17.461 1.00 88.38 173 ASN A N 1
ATOM 1371 C CA . ASN A 1 173 ? -6.239 9.368 17.655 1.00 88.38 173 ASN A CA 1
ATOM 1372 C C . ASN A 1 173 ? -5.102 8.812 18.496 1.00 88.38 173 ASN A C 1
ATOM 1374 O O . ASN A 1 173 ? -5.334 8.383 19.622 1.00 88.38 173 ASN A O 1
ATOM 1378 N N . TYR A 1 174 ? -3.892 8.787 17.954 1.00 87.12 174 TYR A N 1
ATOM 1379 C CA . TYR A 1 174 ? -2.753 8.157 18.609 1.00 87.12 174 TYR A CA 1
ATOM 1380 C C . TYR A 1 174 ? -1.613 9.142 18.841 1.00 87.12 174 TYR A C 1
ATOM 1382 O O . TYR A 1 174 ? -1.478 10.137 18.128 1.00 87.12 174 TYR A O 1
ATOM 1390 N N . SER A 1 175 ? -0.772 8.834 19.824 1.00 86.12 175 SER A N 1
ATOM 1391 C CA . SER A 1 175 ? 0.516 9.473 20.052 1.00 86.12 175 SER A CA 1
ATOM 1392 C C . SER A 1 175 ? 1.584 8.419 20.319 1.00 86.12 175 SER A C 1
ATOM 1394 O O . SER A 1 175 ? 1.399 7.552 21.173 1.00 86.12 175 SER A O 1
ATOM 1396 N N . ILE A 1 176 ? 2.701 8.487 19.596 1.00 80.94 176 ILE A N 1
ATOM 1397 C CA . ILE A 1 176 ? 3.842 7.587 19.772 1.00 80.94 176 ILE A CA 1
ATOM 1398 C C . ILE A 1 176 ? 5.095 8.431 19.947 1.00 80.94 176 ILE A C 1
ATOM 1400 O O . ILE A 1 176 ? 5.423 9.246 19.089 1.00 80.94 176 ILE A O 1
ATOM 1404 N N . ASN A 1 177 ? 5.771 8.277 21.089 1.00 76.50 177 ASN A N 1
ATOM 1405 C CA . ASN A 1 177 ? 6.933 9.101 21.451 1.00 76.50 177 ASN A CA 1
ATOM 1406 C C . ASN A 1 177 ? 6.700 10.627 21.319 1.00 76.50 177 ASN A C 1
ATOM 1408 O O . ASN A 1 177 ? 7.630 11.384 21.054 1.00 76.50 177 ASN A O 1
ATOM 1412 N N . GLY A 1 178 ? 5.462 11.088 21.539 1.00 71.06 178 GLY A N 1
ATOM 1413 C CA . GLY A 1 178 ? 5.085 12.505 21.464 1.00 71.06 178 GLY A CA 1
ATOM 1414 C C . GLY A 1 178 ? 4.664 12.993 20.074 1.00 71.06 178 GLY A C 1
ATOM 1415 O O . GLY A 1 178 ? 4.145 14.103 19.976 1.00 71.06 178 GLY A O 1
ATOM 1416 N N . GLU A 1 179 ? 4.809 12.173 19.031 1.00 75.06 179 GLU A N 1
ATOM 1417 C CA . GLU A 1 179 ? 4.264 12.444 17.697 1.00 75.06 179 GLU A CA 1
ATOM 1418 C C . GLU A 1 179 ? 2.816 11.972 17.624 1.00 75.06 179 GLU A C 1
ATOM 1420 O O . GLU A 1 179 ? 2.519 10.845 18.018 1.00 75.06 179 GLU A O 1
ATOM 1425 N N . SER A 1 180 ? 1.913 12.814 17.122 1.00 81.56 180 SER A N 1
ATOM 1426 C CA . SER A 1 180 ? 0.473 12.533 17.115 1.00 81.56 180 SER A CA 1
ATOM 1427 C C . SER A 1 180 ? -0.070 12.307 15.709 1.00 81.56 180 SER A C 1
ATOM 1429 O O . SER A 1 180 ? 0.349 12.951 14.748 1.00 81.56 180 SER A O 1
ATOM 1431 N N . GLY A 1 181 ? -1.060 11.426 15.590 1.00 76.88 181 GLY A N 1
ATOM 1432 C CA . GLY A 1 181 ? -1.752 11.144 14.338 1.00 76.88 181 GLY A CA 1
ATOM 1433 C C . GLY A 1 181 ? -3.206 10.740 14.548 1.00 76.88 181 GLY A C 1
ATOM 1434 O O . GLY A 1 181 ? -3.663 10.540 15.672 1.00 76.88 181 GLY A O 1
ATOM 1435 N N . SER A 1 182 ? -3.944 10.645 13.444 1.00 79.38 182 SER A N 1
ATOM 1436 C CA . SER A 1 182 ? -5.338 10.204 13.434 1.00 79.38 182 SER A CA 1
ATOM 1437 C C . SER A 1 182 ? -5.597 9.281 12.241 1.00 79.38 182 SER A C 1
ATOM 1439 O O . SER A 1 182 ? -5.026 9.481 11.163 1.00 79.38 182 SER A O 1
ATOM 1441 N N . MET A 1 183 ? -6.415 8.252 12.450 1.00 71.88 183 MET A N 1
ATOM 1442 C CA . MET A 1 183 ? -6.822 7.242 11.467 1.00 71.88 183 MET A CA 1
ATOM 1443 C C . MET A 1 183 ? -8.307 6.916 11.649 1.00 71.88 183 MET A C 1
ATOM 1445 O O . MET A 1 183 ? -8.765 6.829 12.779 1.00 71.88 183 MET A O 1
ATOM 1449 N N . THR A 1 184 ? -9.053 6.672 10.570 1.00 66.94 184 THR A N 1
ATOM 1450 C CA . THR A 1 184 ? -10.477 6.283 10.630 1.00 66.94 184 THR A CA 1
ATOM 1451 C C . THR A 1 184 ? -10.721 5.012 9.820 1.00 66.94 184 THR A C 1
ATOM 1453 O O . THR A 1 184 ? -10.146 4.837 8.745 1.00 66.94 184 THR A O 1
ATOM 1456 N N . SER A 1 185 ? -11.583 4.122 10.320 1.00 61.88 185 SER A N 1
ATOM 1457 C CA . SER A 1 185 ? -12.000 2.907 9.616 1.00 61.88 185 SER A CA 1
ATOM 1458 C C . SER A 1 185 ? -12.782 3.220 8.344 1.00 61.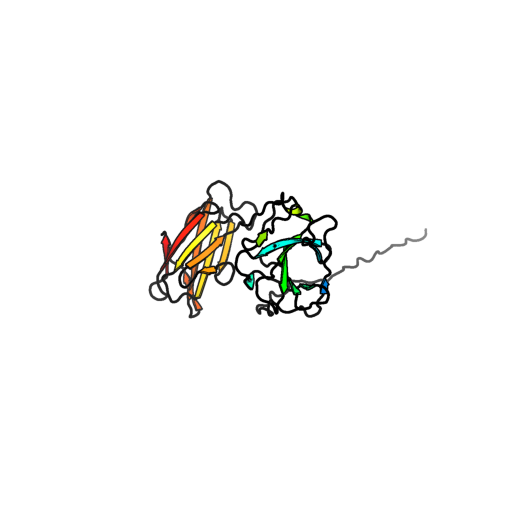88 185 SER A C 1
ATOM 1460 O O . SER A 1 185 ? -13.683 4.060 8.374 1.00 61.88 185 SER A O 1
ATOM 1462 N N . GLY A 1 186 ? -12.474 2.509 7.257 1.00 47.56 186 GLY A N 1
ATOM 1463 C CA . GLY A 1 186 ? -12.890 2.858 5.890 1.00 47.56 186 GLY A CA 1
ATOM 1464 C C . GLY A 1 186 ? -11.728 3.324 4.995 1.00 47.56 186 GLY A C 1
ATOM 1465 O O . GLY A 1 186 ? -11.958 3.649 3.835 1.00 47.56 186 GLY A O 1
ATOM 1466 N N . GLY A 1 187 ? -10.504 3.343 5.543 1.00 47.75 187 GLY A N 1
ATOM 1467 C CA . GLY A 1 187 ? -9.210 3.361 4.843 1.00 47.75 187 GLY A CA 1
ATOM 1468 C C . GLY A 1 187 ? -8.326 2.184 5.320 1.00 47.75 187 GLY A C 1
ATOM 1469 O O . GLY A 1 187 ? -8.851 1.078 5.365 1.00 47.75 187 GLY A O 1
ATOM 1470 N N . PRO A 1 188 ? -7.056 2.373 5.756 1.00 38.91 188 PRO A N 1
ATOM 1471 C CA . PRO A 1 188 ? -6.085 1.310 6.121 1.00 38.91 188 PRO A CA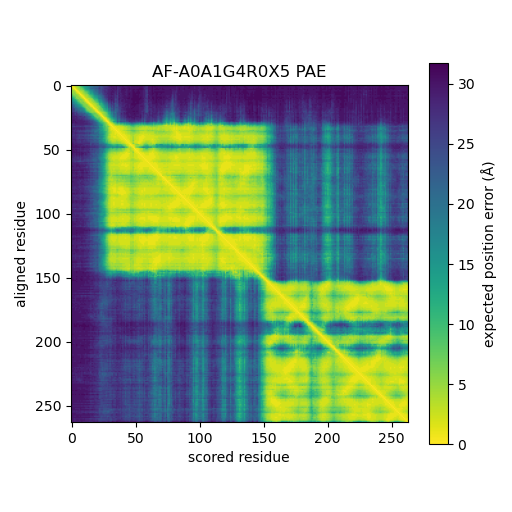 1
ATOM 1472 C C . PRO A 1 188 ? -6.418 0.504 7.401 1.00 38.91 188 PRO A C 1
ATOM 1474 O O . PRO A 1 188 ? -5.539 0.008 8.099 1.00 38.91 188 PRO A O 1
ATOM 1477 N N . LEU A 1 189 ? -7.694 0.414 7.753 1.00 44.31 189 LEU A N 1
ATOM 1478 C CA . LEU A 1 189 ? -8.222 -0.335 8.879 1.00 44.31 189 LEU A CA 1
ATOM 1479 C C . LEU A 1 189 ? -9.209 -1.343 8.292 1.00 44.31 189 LEU A C 1
ATOM 1481 O O . LEU A 1 189 ? -10.325 -0.997 7.891 1.00 44.31 189 LEU A O 1
ATOM 1485 N N . GLU A 1 190 ? -8.749 -2.586 8.190 1.00 49.16 190 GLU A N 1
ATOM 1486 C CA . GLU A 1 190 ? -9.522 -3.692 7.642 1.00 49.16 190 GLU A CA 1
ATOM 1487 C C . GLU A 1 190 ? -10.475 -4.223 8.713 1.00 49.16 190 GLU A C 1
ATOM 1489 O O . GLU A 1 190 ? -10.056 -4.658 9.791 1.00 49.16 190 GLU A O 1
ATOM 1494 N N . ARG A 1 191 ? -11.776 -4.239 8.409 1.00 51.59 191 ARG A N 1
ATOM 1495 C CA . ARG A 1 191 ? -12.726 -5.053 9.170 1.00 51.59 191 ARG A CA 1
ATOM 1496 C C . ARG A 1 191 ? -12.564 -6.505 8.716 1.00 51.59 191 ARG A C 1
ATOM 1498 O O . ARG A 1 191 ? -12.969 -6.858 7.610 1.00 51.59 191 ARG A O 1
ATOM 1505 N N . ARG A 1 192 ? -11.970 -7.354 9.556 1.00 49.16 192 ARG A N 1
ATOM 1506 C CA . ARG A 1 192 ? -11.825 -8.793 9.298 1.00 49.16 192 ARG A CA 1
ATOM 1507 C C . ARG A 1 192 ? -13.043 -9.536 9.839 1.00 49.16 192 ARG A C 1
ATOM 1509 O O . ARG A 1 192 ? -13.242 -9.661 11.046 1.00 49.16 192 ARG A O 1
ATOM 1516 N N . GLY A 1 193 ? -13.886 -10.018 8.927 1.00 51.72 193 GLY A N 1
ATOM 1517 C CA . GLY A 1 193 ? -15.157 -10.656 9.276 1.00 51.72 193 GLY A CA 1
ATOM 1518 C C . GLY A 1 193 ? -16.145 -9.681 9.927 1.00 51.72 193 GLY A C 1
ATOM 1519 O O . GLY A 1 193 ? -16.109 -8.479 9.683 1.00 51.72 193 GLY A O 1
ATOM 1520 N N . ASN A 1 194 ? -17.051 -10.187 10.765 1.00 53.22 194 ASN A N 1
ATOM 1521 C CA . ASN A 1 194 ? -18.096 -9.348 11.363 1.00 53.22 194 ASN A CA 1
ATOM 1522 C C . ASN A 1 194 ? -17.640 -8.588 12.617 1.00 53.22 194 ASN A C 1
ATOM 1524 O O . ASN A 1 194 ? -18.346 -7.670 13.033 1.00 53.22 194 ASN A O 1
ATOM 1528 N N . HIS A 1 195 ? -16.484 -8.925 13.198 1.00 62.44 195 HIS A N 1
ATOM 1529 C CA . HIS A 1 195 ? -16.174 -8.538 14.575 1.00 62.44 195 HIS A CA 1
ATOM 1530 C C . HIS A 1 195 ? -14.754 -8.040 14.827 1.00 62.44 195 HIS A C 1
ATOM 1532 O O . HIS A 1 195 ? -14.517 -7.636 15.944 1.00 62.44 195 HIS A O 1
ATOM 1538 N N . THR A 1 196 ? -13.818 -8.002 13.878 1.00 67.81 196 THR A N 1
ATOM 1539 C CA . THR A 1 196 ? -12.440 -7.585 14.210 1.00 67.81 196 THR A CA 1
ATOM 1540 C C . THR A 1 196 ? -12.012 -6.377 13.388 1.00 67.81 196 THR A C 1
ATOM 1542 O O . THR A 1 196 ? -12.174 -6.369 12.170 1.00 67.81 196 THR A O 1
ATOM 1545 N N . PHE A 1 197 ? -11.448 -5.366 14.046 1.00 71.31 197 PHE A N 1
ATOM 1546 C CA . PHE A 1 197 ? -10.712 -4.272 13.417 1.00 71.31 197 PHE A CA 1
ATOM 1547 C C . PHE A 1 197 ? -9.211 -4.504 13.619 1.00 71.31 197 PHE A C 1
ATOM 1549 O O . PHE A 1 197 ? -8.772 -4.705 14.751 1.00 71.31 197 PHE A O 1
ATOM 1556 N N . ASP A 1 198 ? -8.429 -4.482 12.540 1.00 69.50 198 ASP A N 1
ATOM 1557 C CA . ASP A 1 198 ? -6.961 -4.551 12.595 1.00 69.50 198 ASP A CA 1
ATOM 1558 C C . ASP A 1 198 ? -6.382 -3.195 12.166 1.00 69.50 198 ASP A C 1
ATOM 1560 O O . ASP A 1 198 ? -6.778 -2.641 11.135 1.00 69.50 198 ASP A O 1
ATOM 1564 N N . LEU A 1 199 ? -5.503 -2.623 12.988 1.00 73.19 199 LEU A N 1
ATOM 1565 C CA . LEU A 1 199 ? -4.918 -1.302 12.786 1.00 73.19 199 LEU A CA 1
ATOM 1566 C C . LEU A 1 199 ? -3.395 -1.392 12.785 1.00 73.19 199 LEU A C 1
ATOM 1568 O O . LEU A 1 199 ? -2.799 -1.731 13.805 1.00 73.19 199 LEU A O 1
ATOM 1572 N N . GLY A 1 200 ? -2.764 -1.000 11.679 1.00 69.06 200 GLY A N 1
ATOM 1573 C CA . GLY A 1 200 ? -1.317 -0.794 11.613 1.00 69.06 200 GLY A CA 1
ATOM 1574 C C . GLY A 1 200 ? -0.957 0.682 11.773 1.00 69.06 200 GLY A C 1
ATOM 1575 O O . GLY A 1 200 ? -1.261 1.491 10.894 1.00 69.06 200 GLY A O 1
ATOM 1576 N N . ILE A 1 201 ? -0.281 1.053 12.866 1.00 72.00 201 ILE A N 1
ATOM 1577 C CA . ILE A 1 201 ? 0.300 2.395 13.015 1.00 72.00 201 ILE A CA 1
ATOM 1578 C C . ILE A 1 201 ? 1.751 2.354 12.538 1.00 72.00 201 ILE A C 1
ATOM 1580 O O . ILE A 1 201 ? 2.637 1.874 13.243 1.00 72.00 201 ILE A O 1
ATOM 1584 N N . THR A 1 202 ? 1.993 2.865 11.334 1.00 66.81 202 THR A N 1
ATOM 1585 C CA . THR A 1 202 ? 3.330 2.931 10.726 1.00 66.81 202 THR A CA 1
ATOM 1586 C C . THR A 1 202 ? 4.068 4.212 11.108 1.00 66.81 202 THR A C 1
ATOM 1588 O O . THR A 1 202 ? 3.432 5.266 11.228 1.00 66.81 202 THR A O 1
ATOM 1591 N N . ASP A 1 203 ? 5.402 4.173 11.165 1.00 61.75 203 ASP A N 1
ATOM 1592 C CA . ASP A 1 203 ? 6.210 5.383 11.330 1.00 61.75 203 ASP A CA 1
ATOM 1593 C C . ASP A 1 203 ? 6.068 6.264 10.079 1.00 61.75 203 ASP A C 1
ATOM 1595 O O . ASP A 1 203 ? 6.499 5.897 8.984 1.00 61.75 203 ASP A O 1
ATOM 1599 N N . LYS A 1 204 ? 5.412 7.419 10.221 1.00 52.00 204 LYS A N 1
ATOM 1600 C CA . LYS A 1 204 ? 5.266 8.408 9.139 1.00 52.00 204 LYS A CA 1
ATOM 1601 C C . LYS A 1 204 ? 6.414 9.420 9.129 1.00 52.00 204 LYS A C 1
ATOM 1603 O O . LYS A 1 204 ? 6.578 10.135 8.142 1.00 52.00 204 LYS A O 1
ATOM 1608 N N . THR A 1 205 ? 7.188 9.491 10.208 1.00 46.91 205 THR A N 1
ATOM 1609 C CA . THR A 1 205 ? 8.230 10.486 10.461 1.00 46.91 205 THR A CA 1
ATOM 1610 C C . THR A 1 205 ? 9.440 9.759 11.019 1.00 46.91 205 THR A C 1
ATOM 1612 O O . THR A 1 205 ? 9.543 9.602 12.229 1.00 46.91 205 THR A O 1
ATOM 1615 N N . SER A 1 206 ? 10.343 9.322 10.135 1.00 50.34 206 SER A N 1
ATOM 1616 C CA . SER A 1 206 ? 11.579 8.589 10.453 1.00 50.34 206 SER A CA 1
ATOM 1617 C C . SER A 1 206 ? 12.120 8.892 11.862 1.00 50.34 206 SER A C 1
ATOM 1619 O O . SER A 1 206 ? 12.802 9.902 12.062 1.00 50.34 206 SER A O 1
ATOM 1621 N N . GLY A 1 207 ? 11.795 8.041 12.841 1.00 56.38 207 GLY A N 1
ATOM 1622 C CA . GLY A 1 207 ? 12.230 8.203 14.227 1.00 56.38 207 GLY A CA 1
ATOM 1623 C C . GLY A 1 207 ? 11.133 8.356 15.283 1.00 56.38 207 GLY A C 1
ATOM 1624 O O . GLY A 1 207 ? 11.487 8.674 16.421 1.00 56.38 207 GLY A O 1
ATOM 1625 N N . ALA A 1 208 ? 9.855 8.112 14.978 1.00 60.00 208 ALA A N 1
ATOM 1626 C CA . ALA A 1 208 ? 8.837 7.970 16.025 1.00 60.00 208 ALA A CA 1
ATOM 1627 C C . ALA A 1 208 ? 9.015 6.652 16.800 1.00 60.00 208 ALA A C 1
ATOM 1629 O O . ALA A 1 208 ? 8.725 6.590 17.992 1.00 60.00 208 ALA A O 1
ATOM 1630 N N . PHE A 1 209 ? 9.569 5.609 16.174 1.00 69.00 209 PHE A N 1
ATOM 1631 C CA . PHE A 1 209 ? 9.824 4.312 16.813 1.00 69.00 209 PHE A CA 1
ATOM 1632 C C . PHE A 1 209 ? 11.290 4.191 17.245 1.00 69.00 209 PHE A C 1
ATOM 1634 O O . PHE A 1 209 ? 12.134 3.656 16.530 1.00 69.00 209 PHE A O 1
ATOM 1641 N N . LYS A 1 210 ? 11.618 4.746 18.419 1.00 68.44 210 LYS A N 1
ATOM 1642 C CA . LYS A 1 210 ? 12.964 4.680 19.013 1.00 68.44 210 LYS A CA 1
ATOM 1643 C C . LYS A 1 210 ? 13.002 3.684 20.167 1.00 68.44 210 LYS A C 1
ATOM 1645 O O . LYS A 1 210 ? 12.223 3.815 21.105 1.00 68.44 210 LYS A O 1
ATOM 1650 N N . GLY A 1 211 ? 13.987 2.787 20.133 1.00 68.56 211 GLY A N 1
ATOM 1651 C CA . GLY A 1 211 ? 14.234 1.788 21.177 1.00 68.56 211 GLY A CA 1
ATOM 1652 C C . GLY A 1 211 ? 13.462 0.481 20.976 1.00 68.56 211 GLY A C 1
ATOM 1653 O O . GLY A 1 211 ? 12.613 0.377 20.096 1.00 68.56 211 GLY A O 1
ATOM 1654 N N . ASP A 1 212 ? 13.772 -0.520 21.807 1.00 75.94 212 ASP A N 1
ATOM 1655 C CA . ASP A 1 212 ? 13.144 -1.853 21.753 1.00 75.94 212 ASP A CA 1
ATOM 1656 C C . ASP A 1 212 ? 11.667 -1.837 22.172 1.00 75.94 212 ASP A C 1
ATOM 1658 O O . ASP A 1 212 ? 10.903 -2.730 21.802 1.00 75.94 212 ASP A O 1
ATOM 1662 N N . LYS A 1 213 ? 11.285 -0.833 22.966 1.00 83.56 213 LYS A N 1
ATOM 1663 C CA . LYS A 1 213 ? 9.918 -0.520 23.372 1.00 83.56 213 LYS A CA 1
ATOM 1664 C C . LYS A 1 213 ? 9.725 0.986 23.397 1.00 83.56 213 LYS A C 1
ATOM 1666 O O . LYS A 1 213 ? 10.676 1.725 23.658 1.00 83.56 213 LYS A O 1
ATOM 1671 N N . PHE A 1 214 ? 8.498 1.429 23.173 1.00 84.31 214 PHE A N 1
ATOM 1672 C CA . PHE A 1 214 ? 8.147 2.843 23.201 1.00 84.31 214 PHE A CA 1
ATOM 1673 C C . PHE A 1 214 ? 6.698 3.052 23.658 1.00 84.31 214 PHE A C 1
ATOM 1675 O O . PHE A 1 214 ? 5.847 2.194 23.418 1.00 84.31 214 PHE A O 1
ATOM 1682 N N . PRO A 1 215 ? 6.399 4.181 24.325 1.00 87.25 215 PRO A N 1
ATOM 1683 C CA . PRO A 1 215 ? 5.051 4.511 24.759 1.00 87.25 215 PRO A CA 1
ATOM 1684 C C . PRO A 1 215 ? 4.131 4.757 23.563 1.00 87.25 215 PRO A C 1
ATOM 1686 O O . PRO A 1 215 ? 4.433 5.574 22.684 1.00 87.25 215 PRO A O 1
ATOM 1689 N N . VAL A 1 216 ? 2.983 4.087 23.581 1.00 88.06 216 VAL A N 1
ATOM 1690 C CA . VAL A 1 216 ? 1.874 4.290 22.653 1.00 88.06 216 VAL A CA 1
ATOM 1691 C C . VAL A 1 216 ? 0.661 4.727 23.450 1.00 88.06 216 VAL A C 1
ATOM 1693 O O . VAL A 1 216 ? 0.257 4.0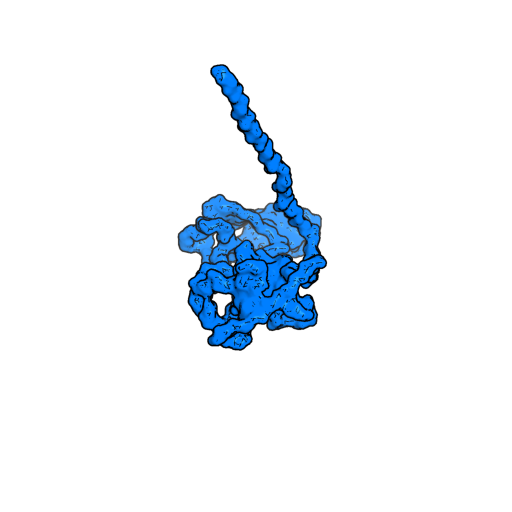71 24.410 1.00 88.06 216 VAL A O 1
ATOM 1696 N N . ARG A 1 217 ? 0.068 5.838 23.019 1.00 91.25 217 ARG A N 1
ATOM 1697 C CA . ARG A 1 217 ? -1.229 6.302 23.498 1.00 91.25 217 ARG A CA 1
ATOM 1698 C C . ARG A 1 217 ? -2.227 6.294 22.368 1.00 91.25 217 ARG A C 1
ATOM 1700 O O . ARG A 1 217 ? -1.889 6.750 21.280 1.00 91.25 217 ARG A O 1
ATOM 1707 N N . ALA A 1 218 ? -3.435 5.807 22.612 1.00 90.06 218 ALA A N 1
ATOM 1708 C CA . ALA A 1 218 ? -4.497 5.845 21.619 1.00 90.06 218 ALA A CA 1
ATOM 1709 C C . ALA A 1 218 ? -5.870 6.035 22.263 1.00 90.06 218 ALA A C 1
ATOM 1711 O O . ALA A 1 218 ? -6.257 5.279 23.155 1.00 90.06 218 ALA A O 1
ATOM 1712 N N . ASP A 1 219 ? -6.607 7.014 21.750 1.00 92.75 219 ASP A N 1
ATOM 1713 C CA . ASP A 1 219 ? -8.000 7.291 22.073 1.00 92.75 219 ASP A CA 1
ATOM 1714 C C . ASP A 1 219 ? -8.889 6.934 20.884 1.00 92.75 219 ASP A C 1
ATOM 1716 O O . ASP A 1 219 ? -8.514 7.119 19.722 1.00 92.75 219 ASP A O 1
ATOM 1720 N N . PHE A 1 220 ? -10.100 6.463 21.175 1.00 92.12 220 PHE A N 1
ATOM 1721 C CA . PHE A 1 220 ? -10.998 5.910 20.169 1.00 92.12 220 PHE A CA 1
ATOM 1722 C C . PHE A 1 220 ? -12.335 6.649 20.147 1.00 92.12 220 PHE A C 1
ATOM 1724 O O . PHE A 1 220 ? -12.907 6.980 21.188 1.00 92.12 220 PHE A O 1
ATOM 1731 N N . ILE A 1 221 ? -12.855 6.875 18.943 1.00 93.50 221 ILE A N 1
ATOM 1732 C CA . ILE A 1 221 ? -14.171 7.463 18.697 1.00 93.50 221 ILE A CA 1
ATOM 1733 C C . ILE A 1 221 ? -14.952 6.504 17.807 1.00 93.50 221 ILE A C 1
ATOM 1735 O O . ILE A 1 221 ? -14.525 6.186 16.701 1.00 93.50 221 ILE A O 1
ATOM 1739 N N . VAL A 1 222 ? -16.104 6.052 18.284 1.00 91.31 222 VAL A N 1
ATOM 1740 C CA . VAL A 1 222 ? -17.037 5.223 17.519 1.00 91.31 222 VAL A CA 1
ATOM 1741 C C . VAL A 1 222 ? -18.034 6.118 16.806 1.00 91.31 222 VAL A C 1
ATOM 1743 O O . VAL A 1 222 ? -18.653 6.965 17.442 1.00 91.31 222 VAL A O 1
ATOM 1746 N N . THR A 1 223 ? -18.248 5.881 15.515 1.00 89.94 223 THR A N 1
ATOM 1747 C CA . THR A 1 223 ? -19.410 6.396 14.786 1.00 89.94 223 THR A CA 1
ATOM 1748 C C . THR A 1 223 ? -20.398 5.260 14.576 1.00 89.94 223 THR A C 1
ATOM 1750 O O . THR A 1 223 ? -20.057 4.205 14.039 1.00 89.94 223 THR A O 1
ATOM 1753 N N . THR A 1 224 ? -21.636 5.468 15.006 1.00 88.94 224 THR A N 1
ATOM 1754 C CA . THR A 1 224 ? -22.716 4.481 14.866 1.00 88.94 224 THR A CA 1
ATOM 1755 C C . THR A 1 224 ? -23.285 4.451 13.452 1.00 88.94 224 THR A C 1
ATOM 1757 O O . THR A 1 224 ? -23.143 5.416 12.703 1.00 88.94 224 THR A O 1
ATOM 1760 N N . GLU A 1 225 ? -24.035 3.406 13.102 1.00 82.44 225 GLU A N 1
ATOM 1761 C CA . GLU A 1 225 ? -24.792 3.325 11.834 1.00 82.44 225 GLU A CA 1
ATOM 1762 C C . GLU A 1 225 ? -25.759 4.496 11.610 1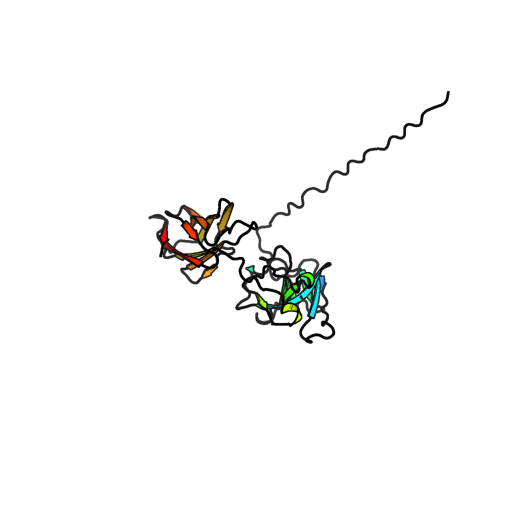.00 82.44 225 GLU A C 1
ATOM 1764 O O . GLU A 1 225 ? -26.111 4.826 10.479 1.00 82.44 225 GLU A O 1
ATOM 1769 N N . LYS A 1 226 ? -26.171 5.165 12.690 1.00 86.50 226 LYS A N 1
ATOM 1770 C CA . LYS A 1 226 ? -27.031 6.356 12.645 1.00 86.50 226 LYS A CA 1
ATOM 1771 C C . LYS A 1 226 ? -26.248 7.667 12.519 1.00 86.50 226 LYS A C 1
ATOM 1773 O O . LYS A 1 226 ? -26.860 8.730 12.566 1.00 86.50 226 LYS A O 1
ATOM 1778 N N . GLY A 1 227 ? -24.922 7.605 12.400 1.00 85.44 227 GLY A N 1
ATOM 1779 C CA . GLY A 1 227 ? -24.038 8.764 12.264 1.00 85.44 227 GLY A CA 1
ATOM 1780 C C . GLY A 1 227 ? -23.729 9.500 13.570 1.00 85.44 227 GLY A C 1
ATOM 1781 O O . GLY A 1 227 ? -23.165 10.586 13.525 1.00 85.44 227 GLY A O 1
ATOM 1782 N N . ASN A 1 228 ? -24.099 8.949 14.732 1.00 90.94 228 ASN A N 1
ATOM 1783 C CA . ASN A 1 228 ? -23.749 9.550 16.024 1.00 90.94 228 ASN A CA 1
ATOM 1784 C C . ASN A 1 228 ? -22.343 9.130 16.449 1.00 90.94 228 ASN A C 1
ATOM 1786 O O . ASN A 1 228 ? -22.026 7.941 16.365 1.00 90.94 228 ASN A O 1
ATOM 1790 N N . GLU A 1 229 ? -21.567 10.077 16.968 1.00 94.12 229 GLU A N 1
ATOM 1791 C CA . GLU A 1 229 ? -20.207 9.855 17.457 1.00 94.12 229 GLU A CA 1
ATOM 1792 C C . GLU A 1 229 ? -20.162 9.715 18.983 1.00 94.12 229 GLU A C 1
ATOM 1794 O O . GLU A 1 229 ? -20.814 10.461 19.718 1.00 94.12 229 GLU A O 1
ATOM 1799 N N . PHE A 1 230 ? -19.353 8.774 19.464 1.00 94.50 230 PHE A N 1
ATOM 1800 C CA . PHE A 1 230 ? -19.156 8.499 20.881 1.00 94.50 230 PHE A CA 1
ATOM 1801 C C . PHE A 1 230 ? -17.676 8.306 21.184 1.00 94.50 230 PHE A C 1
ATOM 1803 O O . PHE A 1 230 ? -17.006 7.477 20.572 1.00 94.50 230 PHE A O 1
ATOM 1810 N N . ILE A 1 231 ? -17.180 9.025 22.191 1.00 94.88 231 ILE A N 1
ATOM 1811 C CA . ILE A 1 231 ? -15.857 8.759 22.757 1.00 94.88 231 ILE A CA 1
ATOM 1812 C C . ILE A 1 231 ? -15.922 7.416 23.486 1.00 94.88 231 ILE A C 1
ATOM 1814 O O . ILE A 1 231 ? -16.758 7.216 24.375 1.00 94.88 231 ILE A O 1
ATOM 1818 N N . VAL A 1 232 ? -15.039 6.499 23.107 1.00 94.94 232 VAL A N 1
ATOM 1819 C CA . VAL A 1 232 ? -14.907 5.202 23.764 1.00 94.94 232 VAL A CA 1
ATOM 1820 C C . VAL A 1 232 ? -14.263 5.412 25.129 1.00 94.94 232 VAL A C 1
ATOM 1822 O O . VAL A 1 232 ? -13.266 6.114 25.266 1.00 94.94 232 VAL A O 1
ATOM 1825 N N . ARG A 1 233 ? -14.831 4.803 26.172 1.00 94.50 233 ARG A N 1
ATOM 1826 C CA . ARG A 1 233 ? -14.232 4.820 27.509 1.00 94.50 233 ARG A CA 1
ATOM 1827 C C . ARG A 1 233 ? -13.037 3.875 27.559 1.00 94.50 233 ARG A C 1
ATOM 1829 O O . ARG A 1 233 ? -13.175 2.692 27.255 1.00 94.50 233 ARG A O 1
ATOM 1836 N N . GLY A 1 234 ? -11.917 4.377 28.060 1.00 90.38 234 GLY A N 1
ATOM 1837 C CA . GLY A 1 234 ? -10.638 3.672 28.026 1.00 90.38 234 GLY A CA 1
ATOM 1838 C C . GLY A 1 234 ? -9.783 4.171 26.867 1.00 90.38 234 GLY A C 1
ATOM 1839 O O . GLY A 1 234 ? -10.088 5.195 26.267 1.00 90.38 234 GLY A O 1
ATOM 1840 N N . GLY A 1 235 ? -8.710 3.449 26.590 1.00 89.38 235 GLY A N 1
ATOM 1841 C CA . GLY A 1 235 ? -7.720 3.794 25.583 1.00 89.38 235 GLY A CA 1
ATOM 1842 C C . GLY A 1 235 ? -6.491 2.918 25.766 1.00 89.38 235 GLY A C 1
ATOM 1843 O O . GLY A 1 235 ? -6.456 2.067 26.657 1.00 89.38 235 GLY A O 1
ATOM 1844 N N . ILE A 1 236 ? -5.497 3.139 24.923 1.00 91.50 236 ILE A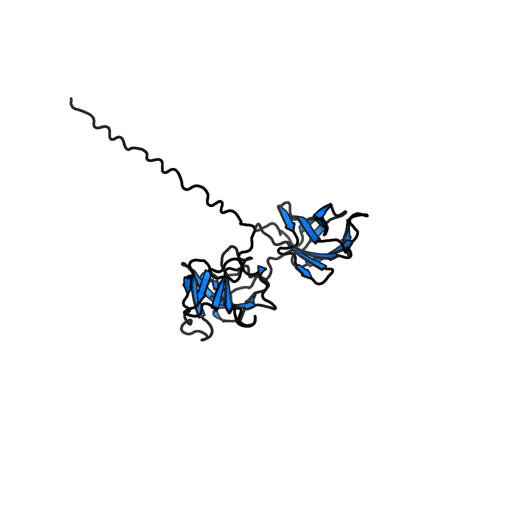 N 1
ATOM 1845 C CA . ILE A 1 236 ? -4.175 2.535 25.068 1.00 91.50 236 ILE A CA 1
ATOM 1846 C C . ILE A 1 236 ? -3.291 3.569 25.758 1.00 91.50 236 ILE A C 1
ATOM 1848 O O . ILE A 1 236 ? -3.281 4.727 25.348 1.00 91.50 236 ILE A O 1
ATOM 1852 N N . ASP A 1 237 ? -2.573 3.160 26.797 1.00 91.69 237 ASP A N 1
ATOM 1853 C CA . ASP A 1 237 ? -1.469 3.915 27.405 1.00 91.69 237 ASP A CA 1
ATOM 1854 C C . ASP A 1 237 ? -0.457 2.889 27.922 1.00 91.69 237 ASP A C 1
ATOM 1856 O O . ASP A 1 237 ? -0.419 2.550 29.105 1.00 91.69 237 ASP A O 1
ATOM 1860 N N . GLU A 1 238 ? 0.276 2.288 26.984 1.00 90.12 238 GLU A N 1
ATOM 1861 C CA . GLU A 1 238 ? 1.124 1.118 27.226 1.00 90.12 238 GLU A CA 1
ATOM 1862 C C . GLU A 1 238 ? 2.454 1.226 26.466 1.00 90.12 238 GLU A C 1
ATOM 1864 O O . GLU A 1 238 ? 2.618 2.043 25.557 1.00 90.12 238 GLU A O 1
ATOM 1869 N N . GLU A 1 239 ? 3.429 0.392 26.836 1.00 89.81 239 GLU A N 1
ATOM 1870 C CA . GLU A 1 239 ? 4.637 0.210 26.031 1.00 89.81 239 GLU A CA 1
ATOM 1871 C C . GLU A 1 239 ? 4.374 -0.796 24.911 1.00 89.81 239 GLU A C 1
ATOM 1873 O O . GLU A 1 239 ? 4.047 -1.953 25.174 1.00 89.81 239 GLU A O 1
ATOM 1878 N N . ALA A 1 240 ? 4.599 -0.382 23.668 1.00 84.81 240 ALA A N 1
ATOM 1879 C CA . ALA A 1 240 ? 4.536 -1.261 22.513 1.00 84.81 240 ALA A CA 1
ATOM 1880 C C . ALA A 1 240 ? 5.933 -1.602 21.998 1.00 84.81 240 ALA A C 1
ATOM 1882 O O . ALA A 1 240 ? 6.921 -0.919 22.281 1.00 84.81 240 ALA A O 1
ATOM 1883 N N . LYS A 1 241 ? 5.987 -2.658 21.193 1.00 80.88 241 LYS A N 1
ATOM 1884 C CA . LYS A 1 241 ? 7.124 -3.015 20.355 1.00 80.88 241 LYS A CA 1
ATOM 1885 C C . LYS A 1 241 ? 6.615 -3.211 18.931 1.00 80.88 241 LYS A C 1
ATOM 1887 O O . LYS A 1 241 ? 5.465 -3.596 18.733 1.00 80.88 241 LYS A O 1
ATOM 1892 N N . LEU A 1 242 ? 7.488 -2.950 17.966 1.00 76.06 242 LEU A N 1
ATOM 1893 C CA . LEU A 1 242 ? 7.236 -3.229 16.556 1.00 76.06 242 LEU A CA 1
ATOM 1894 C C . LEU A 1 242 ? 6.850 -4.697 16.355 1.00 76.06 242 LEU A C 1
ATOM 1896 O O . LEU A 1 242 ? 7.404 -5.583 17.013 1.00 76.06 242 LEU A O 1
ATOM 1900 N N . ASP A 1 243 ? 5.886 -4.917 15.466 1.00 64.25 243 ASP A N 1
ATOM 1901 C CA . ASP A 1 243 ? 5.415 -6.232 15.024 1.00 64.25 243 ASP A CA 1
ATOM 1902 C C . ASP A 1 243 ? 4.791 -7.080 16.155 1.00 64.25 243 ASP A C 1
ATOM 1904 O O . ASP A 1 243 ? 4.651 -8.300 16.048 1.00 64.25 243 ASP A O 1
ATOM 1908 N N . TYR A 1 244 ? 4.390 -6.429 17.256 1.00 69.38 244 TYR A N 1
ATOM 1909 C CA . TYR A 1 244 ? 3.597 -7.016 18.334 1.00 69.38 244 TYR A CA 1
ATOM 1910 C C . TYR A 1 244 ? 2.156 -6.501 18.282 1.00 69.38 244 TYR A C 1
ATOM 1912 O O . TYR A 1 244 ? 1.912 -5.335 17.960 1.00 69.38 244 TYR A O 1
ATOM 1920 N N . TYR A 1 245 ? 1.207 -7.371 18.629 1.00 77.00 245 TYR A N 1
ATOM 1921 C CA . TYR A 1 245 ? -0.208 -7.025 18.702 1.00 77.00 245 TYR A CA 1
ATOM 1922 C C . TYR A 1 245 ? -0.567 -6.537 20.100 1.00 77.00 245 TYR A C 1
ATOM 1924 O O . TYR A 1 245 ? -0.359 -7.238 21.090 1.00 77.00 245 TYR A O 1
ATOM 1932 N N . LEU A 1 246 ? -1.151 -5.346 20.165 1.00 83.88 246 LEU A N 1
ATOM 1933 C CA . LEU A 1 246 ? -1.948 -4.936 21.306 1.00 83.88 246 LEU A CA 1
ATOM 1934 C C . LEU A 1 246 ? -3.391 -5.372 21.041 1.00 83.88 246 LEU A C 1
ATOM 1936 O O . LEU A 1 246 ? -4.013 -4.920 20.077 1.00 83.88 246 LEU A O 1
ATOM 1940 N N . GLU A 1 247 ? -3.902 -6.288 21.856 1.00 85.06 247 GLU A N 1
ATOM 1941 C CA . GLU A 1 247 ? -5.207 -6.917 21.650 1.00 85.06 247 GLU A CA 1
ATOM 1942 C C . GLU A 1 247 ? -6.232 -6.371 22.647 1.00 85.06 247 GLU A C 1
ATOM 1944 O O . GLU A 1 247 ? -6.011 -6.362 23.860 1.00 85.06 247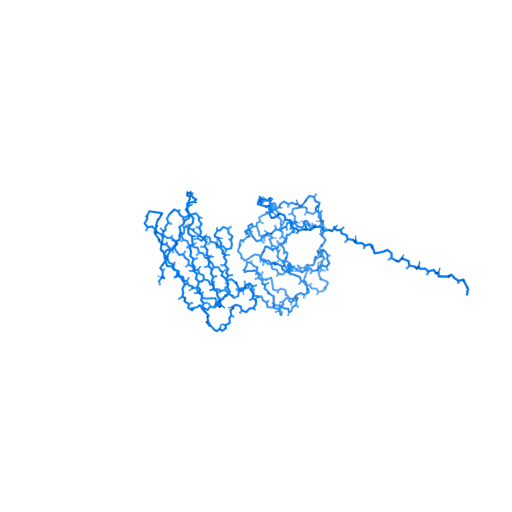 GLU A O 1
ATOM 1949 N N . TYR A 1 248 ? -7.365 -5.904 22.126 1.00 92.38 248 TYR A N 1
ATOM 1950 C CA . TYR A 1 248 ? -8.437 -5.299 22.907 1.00 92.38 248 TYR A CA 1
ATOM 1951 C C . TYR A 1 248 ? -9.809 -5.784 22.456 1.00 92.38 248 TYR A C 1
ATOM 1953 O O . TYR A 1 248 ? -10.007 -6.219 21.324 1.00 92.38 248 TYR A O 1
ATOM 1961 N N . VAL A 1 249 ? -10.790 -5.617 23.337 1.00 90.88 249 VAL A N 1
ATOM 1962 C CA . VAL A 1 249 ? -12.208 -5.820 23.055 1.00 90.88 249 VAL A CA 1
ATOM 1963 C C . VAL A 1 249 ? -12.929 -4.478 23.110 1.00 90.88 249 VAL A C 1
ATOM 1965 O O . VAL A 1 249 ? -12.867 -3.769 24.119 1.00 90.88 249 VAL A O 1
ATOM 1968 N N . LEU A 1 250 ? -13.639 -4.140 22.035 1.00 91.81 250 LEU A N 1
ATOM 1969 C CA . LEU A 1 250 ? -14.572 -3.020 21.981 1.00 91.81 250 LEU A CA 1
ATOM 1970 C C . LEU A 1 250 ? -15.990 -3.533 22.229 1.00 91.81 250 LEU A C 1
ATOM 1972 O O . LEU A 1 250 ? -16.561 -4.272 21.426 1.00 91.81 250 LEU A O 1
ATOM 1976 N N . SER A 1 251 ? -16.568 -3.112 23.348 1.00 92.25 251 SER A N 1
ATOM 1977 C CA . SER A 1 251 ? -17.906 -3.513 23.784 1.00 92.25 251 SER A CA 1
ATOM 1978 C C . SER A 1 251 ? -18.776 -2.299 24.102 1.00 92.25 251 SER A C 1
ATOM 1980 O O . SER A 1 251 ? -18.277 -1.180 24.251 1.00 92.25 251 SER A O 1
ATOM 1982 N N . GLY A 1 252 ? -20.085 -2.517 24.221 1.00 91.62 252 GLY A N 1
ATOM 1983 C CA . GLY A 1 252 ? -21.054 -1.486 24.587 1.00 91.62 252 GLY A CA 1
ATOM 1984 C C . GLY A 1 252 ? -22.050 -1.173 23.477 1.00 91.62 252 GLY A C 1
ATOM 1985 O O . GLY A 1 252 ? -22.242 -1.970 22.563 1.00 91.62 252 GLY A O 1
ATOM 1986 N N . SER A 1 253 ? -22.717 -0.030 23.610 1.00 91.06 253 SER A N 1
ATOM 1987 C CA . SER A 1 253 ? -23.765 0.436 22.695 1.00 91.06 253 SER A CA 1
ATOM 1988 C C . SER A 1 253 ? -23.907 1.956 22.770 1.00 91.06 253 SER A C 1
ATOM 1990 O O . SER A 1 253 ? -23.461 2.579 23.740 1.00 91.06 253 SER A O 1
ATOM 1992 N N . ALA A 1 254 ? -24.631 2.560 21.826 1.00 89.50 254 ALA A N 1
ATOM 1993 C CA . ALA A 1 254 ? -24.989 3.979 21.893 1.00 89.50 254 ALA A CA 1
ATOM 1994 C C . ALA A 1 254 ? -25.736 4.372 23.189 1.00 89.50 254 ALA A C 1
ATOM 1996 O O . ALA A 1 254 ? -25.705 5.531 23.603 1.00 89.50 254 ALA A O 1
ATOM 1997 N N . ARG A 1 255 ? -26.431 3.420 23.831 1.00 89.50 255 ARG A N 1
ATOM 1998 C CA . ARG A 1 255 ? -27.200 3.655 25.063 1.00 89.50 255 ARG A CA 1
ATOM 1999 C C . ARG A 1 255 ? -26.322 3.620 26.310 1.00 89.50 255 ARG A C 1
ATOM 2001 O O . ARG A 1 255 ? -26.473 4.474 27.182 1.00 89.50 255 ARG A O 1
ATOM 2008 N N . ASP A 1 256 ? -25.450 2.623 26.400 1.00 91.00 256 ASP A N 1
ATOM 2009 C CA . ASP A 1 256 ? -24.678 2.331 27.615 1.00 91.00 256 ASP A CA 1
ATOM 2010 C C . ASP A 1 256 ? -23.264 2.939 27.569 1.00 91.00 256 ASP A C 1
ATOM 2012 O O . ASP A 1 256 ? -22.567 3.026 28.586 1.00 91.00 256 ASP A O 1
ATOM 2016 N N . GLY A 1 257 ? -22.874 3.432 26.391 1.00 93.44 257 GLY A N 1
ATOM 2017 C CA . GLY A 1 257 ? -21.538 3.897 26.064 1.00 93.44 257 GLY A CA 1
ATOM 2018 C C . GLY A 1 257 ? -20.639 2.751 25.609 1.00 93.44 257 GLY A C 1
ATOM 2019 O O . GLY A 1 257 ? -20.839 1.592 25.973 1.00 93.44 257 GLY A O 1
ATOM 2020 N N . TYR A 1 258 ? -19.622 3.095 24.824 1.00 94.81 258 TYR A N 1
ATOM 2021 C CA . TYR A 1 258 ? -18.609 2.146 24.371 1.00 94.81 258 TYR A CA 1
ATOM 2022 C C . TYR A 1 258 ? -17.435 2.098 25.337 1.00 94.81 258 TYR A C 1
ATOM 2024 O O . TYR A 1 258 ? -17.090 3.102 25.970 1.00 94.81 258 TYR A O 1
ATOM 2032 N N . ARG A 1 259 ? -16.800 0.934 25.430 1.00 95.44 259 ARG A N 1
ATOM 2033 C CA . ARG A 1 259 ? -15.616 0.707 26.251 1.00 95.44 259 ARG A CA 1
ATOM 2034 C C . ARG A 1 259 ? -14.611 -0.168 25.522 1.00 95.44 259 ARG A C 1
ATOM 2036 O O . ARG A 1 259 ? -14.992 -1.176 24.932 1.00 95.44 259 ARG A O 1
ATOM 2043 N N . LEU A 1 260 ? -13.342 0.198 25.656 1.00 94.56 260 LEU A N 1
ATOM 2044 C CA . LEU A 1 260 ? -12.209 -0.622 25.260 1.00 94.56 260 LEU A CA 1
ATOM 2045 C C . LEU A 1 260 ? -11.612 -1.307 26.497 1.00 94.56 260 LEU A C 1
ATOM 2047 O O . LEU A 1 260 ? -11.396 -0.652 27.521 1.00 94.56 260 LEU A O 1
ATOM 2051 N N . THR A 1 261 ? -11.359 -2.610 26.418 1.00 91.88 261 THR A N 1
ATOM 2052 C CA . THR A 1 261 ? -10.691 -3.384 27.478 1.00 91.88 261 THR A CA 1
ATOM 2053 C C . THR A 1 261 ? -9.571 -4.236 26.895 1.00 91.88 261 THR A C 1
ATOM 2055 O O . THR A 1 261 ? -9.804 -4.820 25.838 1.00 91.88 261 THR A O 1
ATOM 2058 N N . PRO A 1 262 ? -8.396 -4.331 27.547 1.00 89.00 262 PRO A N 1
ATOM 2059 C CA . PRO A 1 262 ? -7.363 -5.284 27.141 1.00 89.00 262 PRO A CA 1
ATOM 2060 C C . PRO A 1 262 ? -7.925 -6.707 27.136 1.00 89.00 262 PRO A C 1
ATOM 2062 O O . PRO A 1 262 ? -8.808 -7.008 27.951 1.00 89.00 262 PRO A O 1
ATOM 2065 N N . TYR A 1 263 ? -7.438 -7.538 26.217 1.00 75.62 263 TYR A N 1
ATOM 2066 C CA . TYR A 1 263 ? -7.725 -8.973 26.211 1.00 75.62 263 TYR A CA 1
ATOM 2067 C C . TYR A 1 263 ? -7.062 -9.691 27.398 1.00 75.62 263 TYR A C 1
ATOM 2069 O O . TYR A 1 263 ? -5.933 -9.302 27.781 1.00 75.62 263 TYR A O 1
#

Foldseek 3Di:
DDDDDDDDDDDDPPDDPDDPPPPPDPDDPPLQDAPPDADEWEKDQDPPFDRPWIWTDDPNFIWIWWWDFQPFDDSQQFDHWRHAYDPDRQFTKTAGNVDPPSQWIWTDRNVDDGRPIIIIGTLVCFLHADEDDLRTDTPDTPSNVNHHYCNDLQWAKEKEFEPEDFFPKKKKWKAFQRDTDIDMPPHQWDDDPRTMTIDTGHPPDPPSDDDQKTWMWMWMWTQGPVRDIATAADTGGDITGGPDYFYWYWDDYPVGGIYIDGD

pLDDT: mean 77.01, std 18.11, range [31.48, 97.5]